Protein AF-G7TD92-F1 (afdb_monomer_lite)

Structure (mmCIF, N/CA/C/O backbone):
data_AF-G7TD92-F1
#
_entry.id   AF-G7TD92-F1
#
loop_
_atom_site.group_PDB
_atom_site.id
_atom_site.type_symbol
_atom_site.label_atom_id
_atom_site.label_alt_id
_atom_site.label_comp_id
_atom_site.label_asym_id
_atom_site.label_entity_id
_atom_site.label_seq_id
_atom_site.pdbx_PDB_ins_code
_atom_site.Cartn_x
_atom_site.Cartn_y
_atom_site.Cartn_z
_atom_site.occupancy
_atom_site.B_iso_or_equiv
_atom_site.auth_seq_id
_atom_site.auth_comp_id
_atom_site.auth_asym_id
_atom_site.auth_atom_id
_atom_site.pdbx_PDB_model_num
ATOM 1 N N . MET A 1 1 ? 16.545 -4.058 -38.108 1.00 51.38 1 MET A N 1
ATOM 2 C CA . MET A 1 1 ? 16.801 -3.645 -36.713 1.00 51.38 1 MET A CA 1
ATOM 3 C C . MET A 1 1 ? 16.259 -2.232 -36.558 1.00 51.38 1 MET A C 1
ATOM 5 O O . MET A 1 1 ? 16.796 -1.342 -37.209 1.00 51.38 1 MET A O 1
ATOM 9 N N . ASN A 1 2 ? 15.165 -2.028 -35.821 1.00 49.88 2 ASN A N 1
ATOM 10 C CA . ASN A 1 2 ? 14.630 -0.681 -35.604 1.00 49.88 2 ASN A CA 1
ATOM 11 C C . ASN A 1 2 ? 15.616 0.077 -34.709 1.00 49.88 2 ASN A C 1
ATOM 13 O O . ASN A 1 2 ? 15.869 -0.342 -33.584 1.00 49.88 2 ASN A O 1
ATOM 17 N N . ARG A 1 3 ? 16.232 1.143 -35.222 1.00 62.22 3 ARG A N 1
ATOM 18 C CA . ARG A 1 3 ? 17.125 1.986 -34.422 1.00 62.22 3 ARG A CA 1
ATOM 19 C C . ARG A 1 3 ? 16.279 3.063 -33.759 1.00 62.22 3 ARG A C 1
ATOM 21 O O . ARG A 1 3 ? 15.720 3.915 -34.436 1.00 62.22 3 ARG A O 1
ATOM 28 N N . TYR A 1 4 ? 16.170 3.005 -32.435 1.00 66.62 4 TYR A N 1
ATOM 29 C CA . TYR A 1 4 ? 15.347 3.923 -31.636 1.00 66.62 4 TYR A CA 1
ATOM 30 C C . TYR A 1 4 ? 16.023 5.267 -31.315 1.00 66.62 4 TYR A C 1
ATOM 32 O O . TYR A 1 4 ? 15.617 5.967 -30.387 1.00 66.62 4 TYR A O 1
ATOM 40 N N . TYR A 1 5 ? 17.065 5.615 -32.061 1.00 72.12 5 TYR A N 1
ATOM 41 C CA . TYR A 1 5 ? 17.819 6.853 -31.928 1.00 72.12 5 TYR A CA 1
ATOM 42 C C . TYR A 1 5 ? 18.172 7.379 -33.321 1.00 72.12 5 TYR A C 1
ATOM 44 O O . TYR A 1 5 ? 18.265 6.610 -34.281 1.00 72.12 5 TYR A O 1
ATOM 52 N N . ASP A 1 6 ? 18.342 8.694 -33.423 1.00 81.31 6 ASP A N 1
ATOM 53 C CA . ASP A 1 6 ? 18.718 9.358 -34.666 1.00 81.31 6 ASP A CA 1
ATOM 54 C C . ASP A 1 6 ? 20.196 9.092 -34.981 1.00 81.31 6 ASP A C 1
ATOM 56 O O . ASP A 1 6 ? 21.092 9.589 -34.302 1.00 81.31 6 ASP A O 1
ATOM 60 N N . VAL A 1 7 ? 20.442 8.294 -36.019 1.00 77.38 7 VAL A N 1
ATOM 61 C CA . VAL A 1 7 ? 21.790 7.946 -36.499 1.00 77.38 7 VAL A CA 1
ATOM 62 C C . VAL A 1 7 ? 22.481 9.081 -37.255 1.00 77.38 7 VAL A C 1
ATOM 64 O O . VAL A 1 7 ? 23.666 8.972 -37.557 1.00 77.38 7 VAL A O 1
ATOM 67 N N . SER A 1 8 ? 21.749 10.142 -37.602 1.00 77.00 8 SER A N 1
ATOM 68 C CA . SER A 1 8 ? 22.286 11.337 -38.259 1.00 77.00 8 SER A CA 1
ATOM 69 C C . SER A 1 8 ? 22.665 12.444 -37.270 1.00 77.00 8 SER A C 1
ATOM 71 O O . SER A 1 8 ? 23.282 13.438 -37.661 1.00 77.00 8 SER A O 1
ATOM 73 N N . ALA A 1 9 ? 22.333 12.267 -35.987 1.00 80.50 9 ALA A N 1
ATOM 74 C CA . ALA A 1 9 ? 22.672 13.211 -34.937 1.00 80.50 9 ALA A CA 1
ATOM 75 C C . ALA A 1 9 ? 24.195 13.330 -34.752 1.00 80.50 9 ALA A C 1
ATOM 77 O O . ALA A 1 9 ? 24.945 12.363 -34.880 1.00 80.50 9 ALA A O 1
ATOM 78 N N . GLN A 1 10 ? 24.663 14.538 -34.425 1.00 76.19 10 GLN A N 1
ATOM 79 C CA . GLN A 1 10 ? 26.088 14.788 -34.213 1.00 76.19 10 GLN A CA 1
ATOM 80 C C . GLN A 1 10 ? 26.610 14.095 -32.948 1.00 76.19 10 GLN A C 1
ATOM 82 O O . GLN A 1 10 ? 25.984 14.145 -31.886 1.00 76.19 10 GLN A O 1
ATOM 87 N N . ASN A 1 11 ? 27.816 13.529 -33.047 1.00 72.81 11 ASN A N 1
ATOM 88 C CA . ASN A 1 11 ? 28.514 12.937 -31.912 1.00 72.81 11 ASN A CA 1
ATOM 89 C C . ASN A 1 11 ? 28.827 13.996 -30.856 1.00 72.81 11 ASN A C 1
ATOM 91 O O . ASN A 1 11 ? 29.568 14.950 -31.100 1.00 72.81 11 ASN A O 1
ATOM 95 N N . LYS A 1 12 ? 28.292 13.793 -29.655 1.00 77.31 12 LYS A N 1
ATOM 96 C CA . LYS A 1 12 ? 28.558 14.645 -28.501 1.00 77.31 12 LYS A CA 1
ATOM 97 C C . LYS A 1 12 ? 29.637 13.997 -27.624 1.00 77.31 12 LYS A C 1
ATOM 99 O O . LYS A 1 12 ? 29.454 12.845 -27.232 1.00 77.31 12 LYS A O 1
ATOM 104 N N . PRO A 1 13 ? 30.734 14.697 -27.272 1.00 72.56 13 PRO A N 1
ATOM 105 C CA . PRO A 1 13 ? 31.709 14.165 -26.328 1.00 72.56 13 PRO A CA 1
ATOM 106 C C . PRO A 1 13 ? 31.049 13.990 -24.956 1.00 72.56 13 PRO A C 1
ATOM 108 O O . PRO A 1 13 ? 30.459 14.924 -24.408 1.00 72.56 13 PRO A O 1
ATOM 111 N N . LEU A 1 14 ? 31.125 12.775 -24.419 1.00 65.75 14 LEU A N 1
ATOM 112 C CA . LEU A 1 14 ? 30.579 12.415 -23.114 1.00 65.75 14 LEU A CA 1
ATOM 113 C C . LEU A 1 14 ? 31.728 12.232 -22.122 1.00 65.75 14 LEU A C 1
ATOM 115 O O . LEU A 1 14 ? 32.651 11.457 -22.367 1.00 65.75 14 LEU A O 1
ATOM 119 N N . ASN A 1 15 ? 31.648 12.916 -20.982 1.00 74.81 15 ASN A N 1
ATOM 120 C CA . ASN A 1 15 ? 32.551 12.679 -19.861 1.00 74.81 15 ASN A CA 1
ATOM 121 C C . ASN A 1 15 ? 32.087 11.416 -19.132 1.00 74.81 15 ASN A C 1
ATOM 123 O O . ASN A 1 15 ? 31.140 11.458 -18.350 1.00 74.81 15 ASN A O 1
ATOM 127 N N . LEU A 1 16 ? 32.726 10.288 -19.430 1.00 72.69 16 LEU A N 1
ATOM 128 C CA . LEU A 1 16 ? 32.439 9.002 -18.801 1.00 72.69 16 LEU A CA 1
ATOM 129 C C . LEU A 1 16 ? 33.580 8.617 -17.864 1.00 72.69 16 LEU A C 1
ATOM 131 O O . LEU A 1 16 ? 34.753 8.708 -18.225 1.00 72.69 16 LEU A O 1
ATOM 135 N N . THR A 1 17 ? 33.230 8.139 -16.675 1.00 79.69 17 THR A N 1
ATOM 136 C CA . THR A 1 17 ? 34.185 7.529 -15.750 1.00 79.69 17 THR A CA 1
ATOM 137 C C . THR A 1 17 ? 34.222 6.030 -16.013 1.00 79.69 17 THR A C 1
ATOM 139 O O . THR A 1 17 ? 33.220 5.338 -15.854 1.00 79.69 17 THR A O 1
ATOM 142 N N . ILE A 1 18 ? 35.377 5.522 -16.426 1.00 83.81 18 ILE A N 1
ATOM 143 C CA . ILE A 1 18 ? 35.618 4.095 -16.645 1.00 83.81 18 ILE A CA 1
ATOM 144 C C . ILE A 1 18 ? 37.002 3.737 -16.107 1.00 83.81 18 ILE A C 1
ATOM 146 O O . ILE A 1 18 ? 37.886 4.589 -16.013 1.00 83.81 18 ILE A O 1
ATOM 150 N N . ASN A 1 19 ? 37.192 2.471 -15.749 1.00 91.19 19 ASN A N 1
ATOM 151 C CA . ASN A 1 19 ? 38.493 1.952 -15.359 1.00 91.19 19 ASN A CA 1
ATOM 152 C C . ASN A 1 19 ? 39.527 2.151 -16.491 1.00 91.19 19 ASN A C 1
A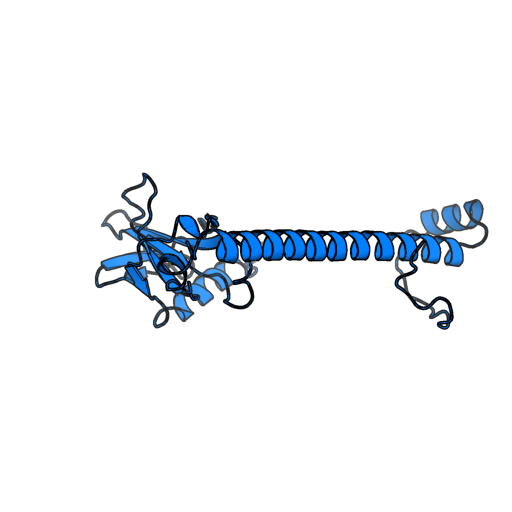TOM 154 O O . ASN A 1 19 ? 39.262 1.832 -17.653 1.00 91.19 19 ASN A O 1
ATOM 158 N N . ALA A 1 20 ? 40.699 2.690 -16.143 1.00 85.56 20 ALA A N 1
ATOM 159 C CA . ALA A 1 20 ? 41.724 3.079 -17.110 1.00 85.56 20 ALA A CA 1
ATOM 160 C C . ALA A 1 20 ? 42.347 1.883 -17.851 1.00 85.56 20 ALA A C 1
ATOM 162 O O . ALA A 1 20 ? 42.578 1.970 -19.057 1.00 85.56 20 ALA A O 1
ATOM 163 N N . ASP A 1 21 ? 42.569 0.767 -17.154 1.00 88.56 21 ASP A N 1
ATOM 164 C CA . ASP A 1 21 ? 43.101 -0.467 -17.739 1.00 88.56 21 ASP A CA 1
ATOM 165 C C . ASP A 1 21 ? 42.077 -1.103 -18.690 1.00 88.56 21 ASP A C 1
ATOM 167 O O . ASP A 1 21 ? 42.376 -1.381 -19.850 1.00 88.56 21 ASP A O 1
ATOM 171 N N . LEU A 1 22 ? 40.812 -1.180 -18.267 1.00 84.50 22 LEU A N 1
ATOM 172 C CA . LEU A 1 22 ? 39.719 -1.647 -19.120 1.00 84.50 22 LEU A CA 1
ATOM 173 C C . LEU A 1 22 ? 39.566 -0.788 -20.385 1.00 84.50 22 LEU A C 1
ATOM 175 O O . LEU A 1 22 ? 39.353 -1.321 -21.472 1.00 84.50 22 LEU A O 1
ATOM 179 N N . ALA A 1 23 ? 39.699 0.537 -20.277 1.00 82.06 23 ALA A N 1
ATOM 180 C CA . ALA A 1 23 ? 39.652 1.429 -21.434 1.00 82.06 23 ALA A CA 1
ATOM 181 C C . ALA A 1 23 ? 40.846 1.225 -22.383 1.00 82.06 23 ALA A C 1
ATOM 183 O O . ALA A 1 23 ? 40.678 1.317 -23.602 1.00 82.06 23 ALA A O 1
ATOM 184 N N . ALA A 1 24 ? 42.039 0.947 -21.849 1.00 83.06 24 ALA A N 1
ATOM 185 C CA . ALA A 1 24 ? 43.221 0.632 -22.647 1.00 83.06 24 ALA A CA 1
ATOM 186 C C . ALA A 1 24 ? 43.048 -0.701 -23.393 1.00 83.06 24 ALA A C 1
ATOM 188 O O . ALA A 1 24 ? 43.202 -0.735 -24.614 1.00 83.06 24 ALA A O 1
ATOM 189 N N . GLN A 1 25 ? 42.627 -1.760 -22.697 1.00 84.56 25 GLN A N 1
ATOM 190 C CA . GLN A 1 25 ? 42.358 -3.074 -23.291 1.00 84.56 25 GLN A CA 1
ATOM 191 C C . GLN A 1 25 ? 41.213 -3.028 -24.313 1.00 84.56 25 GLN A C 1
ATOM 193 O O . GLN A 1 25 ? 41.294 -3.613 -25.390 1.00 84.56 25 GLN A O 1
ATOM 198 N N . ALA A 1 26 ? 40.142 -2.285 -24.034 1.00 81.62 26 ALA A N 1
ATOM 199 C CA . ALA A 1 26 ? 39.036 -2.156 -24.975 1.00 81.62 26 ALA A CA 1
ATOM 200 C C . ALA A 1 26 ? 39.462 -1.414 -26.254 1.00 81.62 26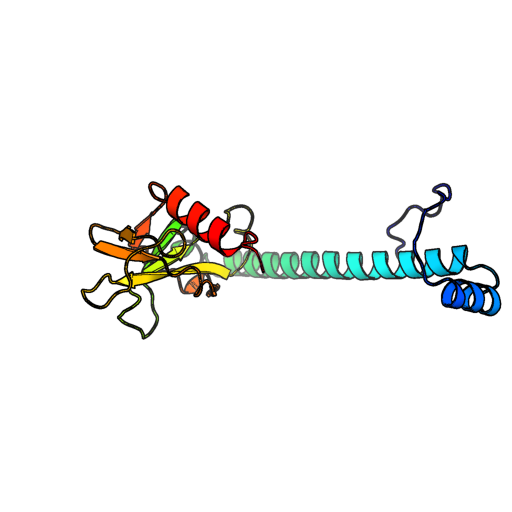 ALA A C 1
ATOM 202 O O . ALA A 1 26 ? 39.033 -1.785 -27.348 1.00 81.62 26 ALA A O 1
ATOM 203 N N . ARG A 1 27 ? 40.338 -0.402 -26.157 1.00 81.69 27 ARG A N 1
ATOM 204 C CA . ARG A 1 27 ? 40.892 0.291 -27.335 1.00 81.69 27 ARG A CA 1
ATOM 205 C C . ARG A 1 27 ? 41.751 -0.631 -28.192 1.00 81.69 27 ARG A C 1
ATOM 207 O O . ARG A 1 27 ? 41.587 -0.611 -29.410 1.00 81.69 27 ARG A O 1
ATOM 214 N N . THR A 1 28 ? 42.620 -1.440 -27.585 1.00 86.94 28 THR A N 1
ATOM 215 C CA . THR A 1 28 ? 43.484 -2.369 -28.334 1.00 86.94 28 THR A CA 1
ATOM 216 C C . THR A 1 28 ? 42.677 -3.461 -29.031 1.00 86.94 28 THR A C 1
ATOM 218 O O . THR A 1 28 ? 42.977 -3.798 -30.171 1.00 86.94 28 THR A O 1
ATOM 221 N N . LEU A 1 29 ? 41.618 -3.963 -28.389 1.00 82.75 29 LEU A N 1
ATOM 222 C CA . LEU A 1 29 ? 40.758 -5.009 -28.949 1.00 82.75 29 LEU A CA 1
ATOM 223 C C . LEU A 1 29 ? 39.803 -4.511 -30.041 1.00 82.75 29 LEU A C 1
ATOM 225 O O . LEU A 1 29 ? 39.445 -5.277 -30.931 1.00 82.75 29 LEU A O 1
ATOM 229 N N . THR A 1 30 ? 39.342 -3.261 -29.965 1.00 81.38 30 THR A N 1
ATOM 230 C CA . THR A 1 30 ? 38.267 -2.765 -30.848 1.00 81.38 30 THR A CA 1
ATOM 231 C C . THR A 1 30 ? 38.743 -1.827 -31.950 1.00 81.38 30 THR A C 1
ATOM 233 O O . THR A 1 30 ? 38.004 -1.617 -32.910 1.00 81.38 30 THR A O 1
ATOM 236 N N . GLY A 1 31 ? 39.924 -1.213 -31.819 1.00 76.50 31 GLY A N 1
ATOM 237 C CA . GLY A 1 31 ? 40.441 -0.186 -32.733 1.00 76.50 31 GLY A CA 1
ATOM 238 C C . GLY A 1 31 ? 39.691 1.155 -32.665 1.00 76.50 31 GLY A C 1
ATOM 239 O O . GLY A 1 31 ? 40.307 2.213 -32.762 1.00 76.50 31 GLY A O 1
ATOM 240 N N . ASN A 1 32 ? 38.375 1.133 -32.432 1.00 81.50 32 ASN A N 1
ATOM 241 C CA . ASN A 1 32 ? 37.527 2.303 -32.230 1.00 81.50 32 ASN A CA 1
ATOM 242 C C . ASN A 1 32 ? 36.547 2.075 -31.068 1.00 81.50 32 ASN A C 1
ATOM 244 O O . ASN A 1 32 ? 35.437 1.561 -31.232 1.00 81.50 32 ASN A O 1
ATOM 248 N N . LEU A 1 33 ? 36.964 2.517 -29.881 1.00 80.56 33 LEU A N 1
ATOM 249 C CA . LEU A 1 33 ? 36.180 2.380 -28.656 1.00 80.56 33 LEU A CA 1
ATOM 250 C C . LEU A 1 33 ? 34.854 3.153 -28.724 1.00 80.56 33 LEU A C 1
ATOM 252 O O . LEU A 1 33 ? 33.844 2.664 -28.228 1.00 80.56 33 LEU A O 1
ATOM 256 N N . SER A 1 34 ? 34.836 4.327 -29.364 1.00 81.00 34 SER A N 1
ATOM 257 C CA . SER A 1 34 ? 33.622 5.145 -29.486 1.00 81.00 34 SER A CA 1
ATOM 258 C C . SER A 1 34 ? 32.539 4.415 -30.275 1.00 81.00 34 SER A C 1
ATOM 260 O O . SER A 1 34 ? 31.407 4.321 -29.813 1.00 81.00 34 SER A O 1
ATOM 262 N N . ALA A 1 35 ? 32.903 3.825 -31.417 1.00 79.75 35 ALA A N 1
ATOM 263 C CA . ALA A 1 35 ? 31.977 3.047 -32.236 1.00 79.75 35 ALA A CA 1
ATOM 264 C C . ALA A 1 35 ? 31.457 1.800 -31.498 1.00 79.75 35 ALA A C 1
ATOM 266 O O . ALA A 1 35 ? 30.288 1.435 -31.629 1.00 79.75 35 ALA A O 1
ATOM 267 N N . LYS A 1 36 ? 32.300 1.149 -30.680 1.00 82.94 36 LYS A N 1
ATOM 268 C CA . LYS A 1 36 ? 31.866 -0.006 -29.882 1.00 82.94 36 LYS A CA 1
ATOM 269 C C . LYS A 1 36 ? 30.904 0.394 -28.761 1.00 82.94 36 LYS A C 1
ATOM 271 O O . LYS A 1 36 ? 29.916 -0.303 -28.547 1.00 82.94 36 LYS A O 1
ATOM 276 N N . VAL A 1 37 ? 31.176 1.498 -28.066 1.00 83.00 37 VAL A N 1
ATOM 277 C CA . VAL A 1 37 ? 30.289 2.038 -27.024 1.00 83.00 37 VAL A CA 1
ATOM 278 C C . VAL A 1 37 ? 28.953 2.463 -27.628 1.00 83.00 37 VAL A C 1
ATOM 280 O O . VAL A 1 37 ? 27.909 2.130 -27.076 1.00 83.00 37 VAL A O 1
ATOM 283 N N . GLU A 1 38 ? 28.967 3.118 -28.787 1.00 81.56 38 GLU A N 1
ATOM 284 C CA . GLU A 1 38 ? 27.751 3.492 -29.510 1.00 81.56 38 GLU A CA 1
ATOM 285 C C . GLU A 1 38 ? 26.908 2.263 -29.874 1.00 81.56 38 GLU A C 1
ATOM 287 O O . GLU A 1 38 ? 25.708 2.246 -29.613 1.00 81.56 38 GLU A O 1
ATOM 292 N N . ALA A 1 39 ? 27.530 1.195 -30.386 1.00 81.75 39 ALA A N 1
ATOM 293 C CA . ALA A 1 39 ? 26.834 -0.053 -30.692 1.00 81.75 39 ALA A CA 1
ATOM 294 C C . ALA A 1 39 ? 26.208 -0.711 -29.445 1.00 81.75 39 ALA A C 1
ATOM 296 O O . ALA A 1 39 ? 25.074 -1.183 -29.511 1.00 81.75 39 ALA A O 1
ATOM 297 N N . LEU A 1 40 ? 26.912 -0.711 -28.306 1.00 84.56 40 LEU A N 1
ATOM 298 C CA . LEU A 1 40 ? 26.399 -1.254 -27.040 1.00 84.56 40 LEU A CA 1
ATOM 299 C C . LEU A 1 40 ? 25.236 -0.423 -26.482 1.00 84.56 40 LEU A C 1
ATOM 301 O O . LEU A 1 40 ? 24.255 -0.982 -25.997 1.00 84.56 40 LEU A O 1
ATOM 305 N N . LEU A 1 41 ? 25.318 0.906 -26.571 1.00 81.56 41 LEU A N 1
ATOM 306 C CA . LEU A 1 41 ? 24.236 1.802 -26.158 1.00 81.56 41 LEU A CA 1
ATOM 307 C C . LEU A 1 41 ? 23.024 1.676 -27.084 1.00 81.56 41 LEU A C 1
ATOM 309 O O . LEU A 1 41 ? 21.894 1.636 -26.606 1.00 81.56 41 LEU A O 1
ATOM 313 N N . ALA A 1 42 ? 23.245 1.554 -28.392 1.00 81.75 42 ALA A N 1
ATOM 314 C CA . ALA A 1 42 ? 22.197 1.297 -29.372 1.00 81.75 42 ALA A CA 1
ATOM 315 C C . ALA A 1 42 ? 21.461 -0.018 -29.082 1.00 81.75 42 ALA A C 1
ATOM 317 O O . ALA A 1 42 ? 20.229 -0.053 -29.098 1.00 81.75 42 ALA A O 1
ATOM 318 N N . GLU A 1 43 ? 22.201 -1.088 -28.785 1.00 81.50 43 GLU A N 1
ATOM 319 C CA . GLU A 1 43 ? 21.637 -2.383 -28.404 1.00 81.50 43 GLU A CA 1
ATOM 320 C C . GLU A 1 43 ? 20.866 -2.293 -27.082 1.00 81.50 43 GLU A C 1
ATOM 322 O O . GLU A 1 43 ? 19.728 -2.755 -27.009 1.00 81.50 43 GLU A O 1
ATOM 327 N N . TYR A 1 44 ? 21.429 -1.632 -26.066 1.00 76.94 44 TYR A N 1
ATOM 328 C CA . TYR A 1 44 ? 20.768 -1.415 -24.779 1.00 76.94 44 TYR A CA 1
ATOM 329 C C . TYR A 1 44 ? 19.458 -0.635 -24.927 1.00 76.94 44 TYR A C 1
ATOM 331 O O . TYR A 1 44 ? 18.419 -1.080 -24.448 1.00 76.94 44 TYR A O 1
ATOM 339 N N . VAL A 1 45 ? 19.471 0.490 -25.648 1.00 78.31 45 VAL A N 1
ATOM 340 C CA . VAL A 1 45 ? 18.273 1.309 -25.889 1.00 78.31 45 VAL A CA 1
ATOM 341 C C . VAL A 1 45 ? 17.227 0.525 -26.677 1.00 78.31 45 VAL A C 1
ATOM 343 O O . VAL A 1 45 ? 16.044 0.616 -26.365 1.00 78.31 45 VAL A O 1
ATOM 346 N N . THR A 1 46 ? 17.644 -0.269 -27.664 1.00 78.44 46 THR A N 1
ATOM 347 C CA . THR A 1 46 ? 16.734 -1.122 -28.443 1.00 78.44 46 THR A CA 1
ATOM 348 C C . THR A 1 46 ? 16.098 -2.186 -27.561 1.00 78.44 46 THR A C 1
ATOM 350 O O . THR A 1 46 ? 14.877 -2.296 -27.527 1.00 78.44 46 THR A O 1
ATOM 353 N N . LYS A 1 47 ? 16.898 -2.888 -26.758 1.00 71.94 47 LYS A N 1
ATOM 354 C CA . LYS A 1 47 ? 16.429 -3.908 -25.817 1.00 71.94 47 LYS A CA 1
ATOM 355 C C . LYS A 1 47 ? 15.479 -3.341 -24.761 1.00 71.94 47 LYS A C 1
ATOM 357 O O . LYS A 1 47 ? 14.435 -3.935 -24.502 1.00 71.94 47 LYS A O 1
ATOM 362 N N . GLU A 1 48 ? 15.811 -2.197 -24.168 1.00 70.19 48 GLU A N 1
ATOM 363 C CA . GLU A 1 48 ? 14.951 -1.538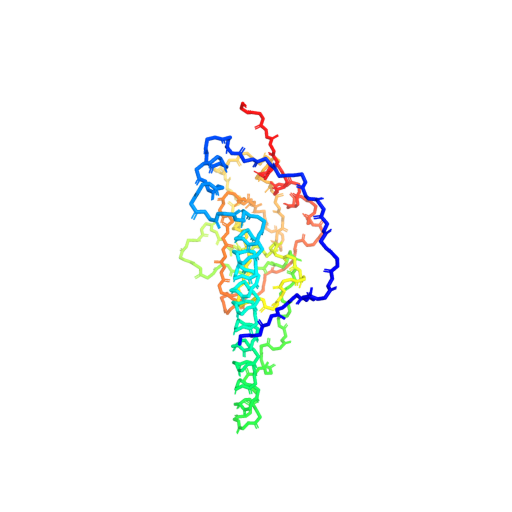 -23.182 1.00 70.19 48 GLU A CA 1
ATOM 364 C C . GLU A 1 48 ? 13.641 -1.072 -23.819 1.00 70.19 48 GLU A C 1
ATOM 366 O O . GLU A 1 48 ? 12.561 -1.307 -23.280 1.00 70.19 48 GLU A O 1
ATOM 371 N N . ARG A 1 49 ? 13.693 -0.471 -25.009 1.00 67.06 49 ARG A N 1
ATOM 372 C CA . ARG A 1 49 ? 12.502 0.065 -25.677 1.00 67.06 49 ARG A CA 1
ATOM 373 C C . ARG A 1 49 ? 11.609 -1.026 -26.257 1.00 67.06 49 ARG A C 1
ATOM 375 O O . ARG A 1 49 ? 10.388 -0.893 -26.187 1.00 67.06 49 ARG A O 1
ATOM 382 N N . ASP A 1 50 ? 12.183 -2.123 -26.734 1.00 67.75 50 ASP A N 1
ATOM 383 C CA . ASP A 1 50 ? 11.455 -3.338 -27.109 1.00 67.75 50 ASP A CA 1
ATOM 384 C C . ASP A 1 50 ? 10.823 -4.004 -25.879 1.00 67.75 50 ASP A C 1
ATOM 386 O O . ASP A 1 50 ? 9.669 -4.406 -25.935 1.00 67.75 50 ASP A O 1
ATOM 390 N N . SER A 1 51 ? 11.504 -4.045 -24.730 1.00 57.53 51 SER A N 1
ATOM 391 C CA . SER A 1 51 ? 10.941 -4.550 -23.464 1.00 57.53 51 SER A CA 1
ATOM 392 C C . SER A 1 51 ? 9.787 -3.675 -22.951 1.00 57.53 51 SER A C 1
ATOM 394 O O . SER A 1 51 ? 8.731 -4.179 -22.558 1.00 57.53 51 SER A O 1
ATOM 396 N N . HIS A 1 52 ? 9.943 -2.350 -23.010 1.00 44.59 52 HIS A N 1
ATOM 397 C CA . HIS A 1 52 ? 8.907 -1.392 -22.626 1.00 44.59 52 HIS A CA 1
ATOM 398 C C . HIS A 1 52 ? 7.710 -1.402 -23.592 1.00 44.59 52 HIS A C 1
ATOM 400 O O . HIS A 1 52 ? 6.564 -1.361 -23.140 1.00 44.59 52 HIS A O 1
ATOM 406 N N . SER A 1 53 ? 7.942 -1.511 -24.903 1.00 51.00 53 SER A N 1
ATOM 407 C CA . SER A 1 53 ? 6.878 -1.563 -25.917 1.00 51.00 53 SER A CA 1
ATOM 408 C C . SER A 1 53 ? 6.201 -2.930 -26.002 1.00 51.00 53 SER A C 1
ATOM 410 O O . SER A 1 53 ? 4.984 -2.979 -26.143 1.00 51.00 53 SER A O 1
ATOM 412 N N . ALA A 1 54 ? 6.923 -4.040 -25.822 1.00 49.06 54 ALA A N 1
ATOM 413 C CA . ALA A 1 54 ? 6.336 -5.378 -25.750 1.00 49.06 54 ALA A CA 1
ATOM 414 C C . ALA A 1 54 ? 5.425 -5.523 -24.526 1.00 49.06 54 ALA A C 1
ATOM 416 O O . ALA A 1 54 ? 4.353 -6.114 -24.634 1.00 49.06 54 ALA A O 1
ATOM 417 N N . ARG A 1 55 ? 5.792 -4.921 -23.385 1.00 48.19 55 ARG A N 1
ATOM 418 C CA . ARG A 1 55 ? 4.914 -4.838 -22.206 1.00 48.19 55 ARG A CA 1
ATOM 419 C C . ARG A 1 55 ? 3.691 -3.961 -22.468 1.00 48.19 55 ARG A C 1
ATOM 421 O O . ARG A 1 55 ? 2.586 -4.379 -22.140 1.00 48.19 55 ARG A O 1
ATOM 428 N N . ALA A 1 56 ? 3.859 -2.798 -23.098 1.00 40.44 56 ALA A N 1
ATOM 429 C CA . ALA A 1 56 ? 2.739 -1.922 -23.450 1.00 40.44 56 ALA A CA 1
ATOM 430 C C . ALA A 1 56 ? 1.765 -2.586 -24.441 1.00 40.44 56 ALA A C 1
ATOM 432 O O . ALA A 1 56 ? 0.556 -2.552 -24.233 1.00 40.44 56 ALA A O 1
ATOM 433 N N . LEU A 1 57 ? 2.281 -3.263 -25.471 1.00 49.12 57 LEU A N 1
ATOM 434 C CA . LEU A 1 57 ? 1.485 -3.989 -26.462 1.00 49.12 57 LEU A CA 1
ATOM 435 C C . LEU A 1 57 ? 0.819 -5.237 -25.869 1.00 49.12 57 LEU A C 1
ATOM 437 O O . LEU A 1 57 ? -0.317 -5.533 -26.228 1.00 49.12 57 LEU A O 1
ATOM 441 N N . ALA A 1 58 ? 1.480 -5.955 -24.955 1.00 47.47 58 ALA A N 1
ATOM 442 C CA . ALA A 1 58 ? 0.883 -7.095 -24.256 1.00 47.47 58 ALA A CA 1
ATOM 443 C C . ALA A 1 58 ? -0.262 -6.656 -23.330 1.00 47.47 58 ALA A C 1
ATOM 445 O O . ALA A 1 58 ? -1.315 -7.289 -23.317 1.00 47.47 58 ALA A O 1
ATOM 446 N N . LEU A 1 59 ? -0.090 -5.539 -22.616 1.00 44.41 59 LEU A N 1
ATOM 447 C CA . LEU A 1 59 ? -1.140 -4.943 -21.787 1.00 44.41 59 LEU A CA 1
ATOM 448 C C . LEU A 1 59 ? -2.299 -4.413 -22.635 1.00 44.41 59 LEU A C 1
ATOM 450 O O . LEU A 1 59 ? -3.453 -4.616 -22.275 1.00 44.41 59 LEU A O 1
ATOM 454 N N . GLN A 1 60 ? -2.013 -3.788 -23.780 1.00 42.03 60 GLN A N 1
ATOM 455 C CA . GLN A 1 60 ? -3.044 -3.297 -24.692 1.00 42.03 60 GLN A CA 1
ATOM 456 C C . GLN A 1 60 ? -3.821 -4.441 -25.355 1.00 42.03 60 GLN A C 1
ATOM 458 O O . GLN A 1 60 ? -5.041 -4.344 -25.463 1.00 42.03 60 GLN A O 1
ATOM 463 N N . ARG A 1 61 ? -3.152 -5.536 -25.748 1.00 42.34 61 ARG A N 1
ATOM 464 C CA . ARG A 1 61 ? -3.829 -6.736 -26.268 1.00 42.34 61 ARG A CA 1
ATOM 465 C C . ARG A 1 61 ? -4.719 -7.372 -25.217 1.00 42.34 61 ARG A C 1
ATOM 467 O O . ARG A 1 61 ? -5.899 -7.564 -25.490 1.00 42.34 61 ARG A O 1
ATOM 474 N N . ALA A 1 62 ? -4.195 -7.587 -24.011 1.00 39.19 62 ALA A N 1
ATOM 475 C CA . ALA A 1 62 ? -4.987 -8.098 -22.900 1.00 39.19 62 ALA A CA 1
ATOM 476 C C . ALA A 1 62 ? -6.192 -7.183 -22.622 1.00 39.19 62 ALA A C 1
ATOM 478 O O . ALA A 1 62 ? -7.317 -7.661 -22.548 1.00 39.19 62 ALA A O 1
ATOM 479 N N . ALA A 1 63 ? -6.002 -5.861 -22.574 1.00 37.19 63 ALA A N 1
ATOM 480 C CA . ALA A 1 63 ? -7.098 -4.909 -22.389 1.00 37.19 63 ALA A CA 1
ATOM 481 C C . ALA A 1 63 ? -8.141 -4.966 -23.523 1.00 37.19 63 ALA A C 1
ATOM 483 O O . ALA A 1 63 ? -9.337 -4.871 -23.256 1.00 37.19 63 ALA A O 1
ATOM 484 N N . SER A 1 64 ? -7.722 -5.152 -24.779 1.00 38.69 64 SER A N 1
ATOM 485 C CA . SER A 1 64 ? -8.643 -5.280 -25.917 1.00 38.69 64 SER A CA 1
ATOM 486 C C . SER A 1 64 ? -9.380 -6.620 -25.966 1.00 38.69 64 SER A C 1
ATOM 488 O O . SER A 1 64 ? -10.556 -6.645 -26.317 1.00 38.69 64 SER A O 1
ATOM 490 N N . GLU A 1 65 ? -8.733 -7.717 -25.569 1.00 40.00 65 GLU A N 1
ATOM 491 C CA . GLU A 1 65 ? -9.348 -9.046 -25.464 1.00 40.00 65 GLU A CA 1
ATOM 492 C C . GLU A 1 65 ? -10.391 -9.066 -24.344 1.00 40.00 65 GLU A C 1
ATOM 494 O O . GLU A 1 65 ? -11.499 -9.563 -24.534 1.00 40.00 65 GLU A O 1
ATOM 499 N N . TRP A 1 66 ? -10.079 -8.421 -23.218 1.00 36.06 66 TRP A N 1
ATOM 500 C CA . TRP A 1 66 ? -11.027 -8.202 -22.129 1.00 36.06 66 TRP A CA 1
ATOM 501 C C . TRP A 1 66 ? -12.203 -7.316 -22.552 1.00 36.06 66 TRP A C 1
ATOM 503 O O . TRP A 1 66 ? -13.342 -7.638 -22.225 1.00 36.06 66 TRP A O 1
ATOM 513 N N . LYS A 1 67 ? -11.963 -6.258 -23.337 1.00 37.50 67 LYS A N 1
ATOM 514 C CA . LYS A 1 67 ? -13.027 -5.389 -23.864 1.00 37.50 67 LYS A CA 1
ATOM 515 C C . LYS A 1 67 ? -13.966 -6.125 -24.833 1.00 37.50 67 LYS A C 1
ATOM 517 O O . LYS A 1 67 ? -15.185 -6.022 -24.706 1.00 37.50 67 LYS A O 1
ATOM 522 N N . ALA A 1 68 ? -13.417 -6.912 -25.758 1.00 49.28 68 ALA A N 1
ATOM 523 C CA . ALA A 1 68 ? -14.205 -7.715 -26.695 1.00 49.28 68 ALA A CA 1
ATOM 524 C C . ALA A 1 68 ? -15.009 -8.817 -25.979 1.00 49.28 68 ALA A C 1
ATOM 526 O O . ALA A 1 68 ? -16.149 -9.102 -26.343 1.00 49.28 68 ALA A O 1
ATOM 527 N N . PHE A 1 69 ? -14.445 -9.396 -24.915 1.00 38.41 69 PHE A N 1
ATOM 528 C CA . PHE A 1 69 ? -15.133 -10.359 -24.057 1.00 38.41 69 PHE A CA 1
ATOM 529 C C . PHE A 1 69 ? -16.308 -9.719 -23.296 1.00 38.41 69 PHE A C 1
ATOM 531 O O . PHE A 1 69 ? -17.399 -10.289 -23.268 1.00 38.41 69 PHE A O 1
ATOM 538 N N . THR A 1 70 ? -16.137 -8.502 -22.761 1.00 39.28 70 THR A N 1
ATOM 539 C CA . THR A 1 70 ? -17.219 -7.756 -22.088 1.00 39.28 70 THR A CA 1
ATOM 540 C C . THR A 1 70 ? -18.343 -7.314 -23.030 1.00 39.28 70 THR A C 1
ATOM 542 O O . THR A 1 70 ? -19.501 -7.306 -22.621 1.00 39.28 70 THR A O 1
ATOM 545 N N . GLU A 1 71 ? -18.038 -6.994 -24.294 1.00 48.00 71 GLU A N 1
ATOM 546 C CA . GLU A 1 71 ? -19.050 -6.640 -25.306 1.00 48.00 71 GLU A CA 1
ATOM 547 C C . GLU A 1 71 ? -19.865 -7.862 -25.767 1.00 48.00 71 GLU A C 1
ATOM 549 O O . GLU A 1 71 ? -21.054 -7.739 -26.049 1.00 48.00 71 GLU A O 1
ATOM 554 N N . ALA A 1 72 ? -19.255 -9.053 -25.803 1.00 44.75 72 ALA A N 1
ATOM 555 C CA . ALA A 1 72 ? -19.909 -10.275 -26.269 1.00 44.75 72 ALA A CA 1
ATOM 556 C C . ALA A 1 72 ? -20.716 -11.015 -25.186 1.00 44.75 72 ALA A C 1
ATOM 558 O O . ALA A 1 72 ? -21.654 -11.733 -25.523 1.00 44.75 72 ALA A O 1
ATOM 559 N N . HIS A 1 73 ? -20.324 -10.917 -23.910 1.00 42.44 73 HIS A N 1
ATOM 560 C CA . HIS A 1 73 ? -20.893 -11.731 -22.819 1.00 42.44 73 HIS A CA 1
ATOM 561 C C . HIS A 1 73 ? -21.708 -10.913 -21.802 1.00 42.44 73 HIS A C 1
ATOM 563 O O . HIS A 1 73 ? -22.253 -11.481 -20.856 1.00 42.44 73 HIS A O 1
ATOM 569 N N . GLY A 1 74 ? -21.830 -9.598 -22.012 1.00 44.28 74 GLY A N 1
ATOM 570 C CA . GLY A 1 74 ? -22.397 -8.678 -21.031 1.00 44.28 74 GLY A CA 1
ATOM 571 C C . GLY A 1 74 ? -21.373 -8.299 -19.959 1.00 44.28 74 GLY A C 1
ATOM 572 O O . GLY A 1 74 ? -20.481 -9.072 -19.601 1.00 44.28 74 GLY A O 1
ATOM 573 N N . SER A 1 75 ? -21.476 -7.063 -19.471 1.00 40.06 75 SER A N 1
ATOM 574 C CA . SER A 1 75 ? -20.536 -6.477 -18.517 1.00 40.06 75 SER A CA 1
ATOM 575 C C . SER A 1 75 ? -20.602 -7.198 -17.166 1.00 40.06 75 SER A C 1
ATOM 577 O O . SER A 1 75 ? -21.441 -6.900 -16.324 1.00 40.06 75 SER A O 1
ATOM 579 N N . PHE A 1 76 ? -19.648 -8.094 -16.906 1.00 40.59 76 PHE A N 1
ATOM 580 C CA . PHE A 1 76 ? -19.304 -8.513 -15.538 1.00 40.59 76 PHE A CA 1
ATOM 581 C C . PHE A 1 76 ? -18.731 -7.350 -14.702 1.00 40.59 76 PHE A C 1
ATOM 583 O O . PHE A 1 76 ? -18.485 -7.508 -13.509 1.00 40.59 76 PHE A O 1
ATOM 590 N N . ALA A 1 77 ? -18.474 -6.194 -15.324 1.00 40.75 77 ALA A N 1
ATOM 591 C CA . ALA A 1 77 ? -17.853 -5.033 -14.709 1.00 40.75 77 ALA A CA 1
ATOM 592 C C . ALA A 1 77 ? -18.861 -4.056 -14.088 1.00 40.75 77 ALA A C 1
ATOM 594 O O . ALA A 1 77 ? -18.434 -3.217 -13.302 1.00 40.75 77 ALA A O 1
ATOM 595 N N . ASP A 1 78 ? -20.168 -4.165 -14.344 1.00 39.00 78 ASP A N 1
ATOM 596 C CA . ASP A 1 78 ? -21.139 -3.199 -13.799 1.00 39.00 78 ASP A CA 1
ATOM 597 C C . ASP A 1 78 ? -21.268 -3.297 -12.264 1.00 39.00 78 ASP A C 1
ATOM 599 O O . ASP A 1 78 ? -21.545 -2.299 -11.602 1.00 39.00 78 ASP A O 1
ATOM 603 N N . GLU A 1 79 ? -20.940 -4.449 -11.665 1.00 44.75 79 GLU A N 1
ATOM 604 C CA . GLU A 1 79 ? -20.828 -4.599 -10.202 1.00 44.75 79 GLU A CA 1
ATOM 605 C C . GLU A 1 79 ? -19.459 -4.160 -9.641 1.00 44.75 79 GLU A C 1
ATOM 607 O O . GLU A 1 79 ? -19.356 -3.805 -8.466 1.00 44.75 79 GLU A O 1
ATOM 612 N N . PHE A 1 80 ? -18.406 -4.121 -10.468 1.00 42.81 80 PHE A N 1
ATOM 613 C CA . PHE A 1 80 ? -17.035 -3.770 -10.055 1.00 42.81 80 PHE A CA 1
ATOM 614 C C . PHE A 1 80 ? -16.598 -2.355 -10.466 1.00 42.81 80 PHE A C 1
ATOM 616 O O . PHE A 1 80 ? -15.570 -1.870 -9.992 1.00 42.81 80 PHE A O 1
ATOM 623 N N . SER A 1 81 ? -17.391 -1.652 -11.279 1.00 41.62 81 SER A N 1
ATOM 624 C CA . SER A 1 81 ? -17.140 -0.270 -11.708 1.00 41.62 81 SER A CA 1
ATOM 625 C C . SER A 1 81 ? -17.332 0.767 -10.585 1.00 41.62 81 SER A C 1
ATOM 627 O O . SER A 1 81 ? -17.110 1.956 -10.812 1.00 41.62 81 SER A O 1
ATOM 629 N N . THR A 1 82 ? -17.702 0.337 -9.372 1.00 45.09 82 THR A N 1
ATOM 630 C CA . THR A 1 82 ? -18.079 1.222 -8.251 1.00 45.09 82 THR A CA 1
ATOM 631 C C . THR A 1 82 ? -17.070 1.242 -7.092 1.00 45.09 82 THR A C 1
ATOM 633 O O . THR A 1 82 ? -17.278 1.954 -6.116 1.00 45.09 82 THR A O 1
ATOM 636 N N . LEU A 1 83 ? -15.931 0.546 -7.178 1.00 50.94 83 LEU A N 1
ATOM 637 C CA . LEU A 1 83 ? -14.837 0.724 -6.210 1.00 50.94 83 LEU A CA 1
ATOM 638 C C . LEU A 1 83 ? -13.598 1.283 -6.912 1.00 50.94 83 LEU A C 1
ATOM 640 O O . LEU A 1 83 ? -12.603 0.592 -7.121 1.00 50.94 83 LEU A O 1
ATOM 644 N N . MET A 1 84 ? -13.651 2.574 -7.258 1.00 61.03 84 MET A N 1
ATOM 645 C CA . MET A 1 84 ? -12.425 3.367 -7.365 1.00 61.03 84 MET A CA 1
ATOM 646 C C . MET A 1 84 ? -11.759 3.347 -5.990 1.00 61.03 84 MET A C 1
ATOM 648 O O . MET A 1 84 ? -12.165 4.074 -5.091 1.00 61.03 84 MET A O 1
ATOM 652 N N . THR A 1 85 ? -10.781 2.468 -5.808 1.00 74.50 85 THR A N 1
ATOM 653 C CA . THR A 1 85 ? -9.958 2.452 -4.604 1.00 74.50 85 THR A CA 1
ATOM 654 C C . THR A 1 85 ? -9.040 3.670 -4.623 1.00 74.50 85 THR A C 1
ATOM 656 O O . THR A 1 85 ? -8.048 3.671 -5.351 1.00 74.50 85 THR A O 1
ATOM 659 N N . ASP A 1 86 ? -9.365 4.695 -3.843 1.00 90.94 86 ASP A N 1
ATOM 660 C CA . ASP A 1 86 ? -8.528 5.880 -3.692 1.00 90.94 86 ASP A CA 1
ATOM 661 C C . ASP A 1 86 ? -7.412 5.647 -2.663 1.00 90.94 86 ASP A C 1
ATOM 663 O O . ASP A 1 86 ? -7.469 4.767 -1.797 1.00 90.94 86 ASP A O 1
ATOM 667 N N . GLN A 1 87 ? -6.385 6.497 -2.724 1.00 94.56 87 GLN A N 1
ATOM 668 C CA . GLN A 1 87 ? -5.401 6.587 -1.653 1.00 94.56 87 GLN A CA 1
ATOM 669 C C . GLN A 1 87 ? -6.103 6.934 -0.326 1.00 94.56 87 GLN A C 1
ATOM 671 O O . GLN A 1 87 ? -6.934 7.842 -0.261 1.00 94.56 87 GLN A O 1
ATOM 676 N N . PHE A 1 88 ? -5.729 6.206 0.723 1.00 96.44 88 PHE A N 1
ATOM 677 C CA . PHE A 1 88 ? -6.269 6.217 2.085 1.00 96.44 88 PHE A CA 1
ATOM 678 C C . PHE A 1 88 ? -7.649 5.589 2.279 1.00 96.44 88 PHE A C 1
ATOM 680 O O . PHE A 1 88 ? -8.201 5.670 3.379 1.00 96.44 88 PHE A O 1
ATOM 687 N N . ASP A 1 89 ? -8.193 4.901 1.279 1.00 95.69 89 ASP A N 1
ATOM 688 C CA . ASP A 1 89 ? -9.364 4.059 1.508 1.00 95.69 89 ASP A CA 1
ATOM 689 C C . ASP A 1 89 ? -9.012 2.844 2.371 1.00 95.69 89 ASP A C 1
ATOM 691 O O . ASP A 1 89 ? -7.930 2.254 2.262 1.00 95.69 89 ASP A O 1
ATOM 695 N N . VAL A 1 90 ? -9.946 2.469 3.243 1.00 94.25 90 VAL A N 1
ATOM 696 C CA . VAL A 1 90 ? -9.792 1.374 4.199 1.00 94.25 90 VAL A CA 1
ATOM 697 C C . VAL A 1 90 ? -10.730 0.239 3.836 1.00 94.25 90 VAL A C 1
ATOM 699 O O . VAL A 1 90 ? -11.921 0.445 3.599 1.00 94.25 90 VAL A O 1
ATOM 702 N N . TYR A 1 91 ? -10.201 -0.978 3.862 1.00 90.62 91 TYR A N 1
ATOM 703 C CA . TYR A 1 91 ? -10.940 -2.200 3.575 1.00 90.62 91 TYR A CA 1
ATOM 704 C C . TYR A 1 91 ? -10.812 -3.180 4.736 1.00 90.62 91 TYR A C 1
ATOM 706 O O . TYR A 1 91 ? -9.777 -3.241 5.404 1.00 90.62 91 TYR A O 1
ATOM 714 N N . ALA A 1 92 ? -11.857 -3.970 4.972 1.00 87.56 92 ALA A N 1
ATOM 715 C CA . ALA A 1 92 ? -11.784 -5.087 5.902 1.00 87.56 92 ALA A CA 1
ATOM 716 C C . ALA A 1 92 ? -10.760 -6.111 5.404 1.00 87.56 92 ALA A C 1
ATOM 718 O O . ALA A 1 92 ? -10.774 -6.516 4.240 1.00 87.56 92 ALA A O 1
ATOM 719 N N . ASN A 1 93 ? -9.876 -6.545 6.296 1.00 80.38 93 ASN A N 1
ATOM 720 C CA . ASN A 1 93 ? -8.910 -7.579 5.975 1.00 80.38 93 ASN A CA 1
ATOM 721 C C . ASN A 1 93 ? -9.622 -8.936 5.878 1.00 80.38 93 ASN A C 1
ATOM 723 O O . ASN A 1 93 ? -10.290 -9.371 6.815 1.00 80.38 93 ASN A O 1
ATOM 727 N N . VAL A 1 94 ? -9.453 -9.619 4.748 1.00 74.75 94 VAL A N 1
ATOM 728 C CA . VAL A 1 94 ? -10.015 -10.959 4.503 1.00 74.75 94 VAL A CA 1
ATOM 729 C C . VAL A 1 94 ? -9.098 -12.093 4.984 1.00 74.75 94 VAL A C 1
ATOM 731 O O . VAL A 1 94 ? -9.442 -13.266 4.848 1.00 74.75 94 VAL A O 1
ATOM 734 N N . GLY A 1 95 ? -7.922 -11.762 5.528 1.00 68.00 95 GLY A N 1
ATOM 735 C CA . GLY A 1 95 ? -6.965 -12.726 6.068 1.00 68.00 95 GLY A CA 1
ATOM 736 C C . GLY A 1 95 ? -7.419 -13.406 7.368 1.00 68.00 95 GLY A C 1
ATOM 737 O O . GLY A 1 95 ? -8.325 -12.956 8.062 1.00 68.00 95 GLY A O 1
ATOM 738 N N . GLN A 1 96 ? -6.733 -14.494 7.732 1.00 64.75 96 GLN A N 1
ATOM 739 C CA . GLN A 1 96 ? -7.051 -15.297 8.925 1.00 64.75 96 GLN A CA 1
ATOM 740 C C . GLN A 1 96 ? -6.684 -14.604 10.252 1.00 64.75 96 GLN A C 1
ATOM 742 O O . GLN A 1 96 ? -7.181 -14.980 11.316 1.00 64.75 96 GLN A O 1
ATOM 747 N N . ASN A 1 97 ? -5.802 -13.598 10.216 1.00 69.00 97 ASN A N 1
ATOM 748 C CA . ASN A 1 97 ? -5.327 -12.924 11.420 1.00 69.00 97 ASN A CA 1
ATOM 749 C C . ASN A 1 97 ? -6.358 -11.909 11.936 1.00 69.00 97 ASN A C 1
ATOM 751 O O . ASN A 1 97 ? -6.417 -10.768 11.481 1.00 69.00 97 ASN A O 1
ATOM 755 N N . LYS A 1 98 ? -7.128 -12.313 12.951 1.00 71.06 98 LYS A N 1
ATOM 756 C CA . LYS A 1 98 ? -8.177 -11.490 13.579 1.00 71.06 98 LYS A CA 1
ATOM 757 C C . LYS A 1 98 ? -7.658 -10.218 14.265 1.00 71.06 98 LYS A C 1
ATOM 759 O O . LYS A 1 98 ? -8.457 -9.320 14.535 1.00 71.06 98 LYS A O 1
ATOM 764 N N . ASN A 1 99 ? -6.355 -10.129 14.544 1.00 74.00 99 ASN A N 1
ATOM 765 C CA . ASN A 1 99 ? -5.750 -8.939 15.147 1.00 74.00 99 ASN A CA 1
ATOM 766 C C . ASN A 1 99 ? -5.540 -7.808 14.132 1.00 74.00 99 ASN A C 1
ATOM 768 O O . ASN A 1 99 ? -5.369 -6.663 14.543 1.00 74.00 99 ASN A O 1
ATOM 772 N N . ILE A 1 100 ? -5.615 -8.114 12.833 1.00 81.38 100 ILE A N 1
ATOM 773 C CA . ILE A 1 100 ? -5.493 -7.164 11.725 1.00 81.38 100 ILE A CA 1
ATOM 774 C C . ILE A 1 100 ? -6.869 -7.027 11.061 1.00 81.38 100 ILE A C 1
ATOM 776 O O . ILE A 1 100 ? -7.129 -7.699 10.065 1.00 81.38 100 ILE A O 1
ATOM 780 N N . PRO A 1 101 ? -7.800 -6.238 11.618 1.00 82.94 101 PRO A N 1
ATOM 781 C CA . PRO A 1 101 ? -9.160 -6.120 11.097 1.00 82.94 101 PRO A CA 1
ATOM 782 C C . PRO A 1 101 ? -9.242 -5.383 9.762 1.00 82.94 101 PRO A C 1
ATOM 784 O O . PRO A 1 101 ? -10.187 -5.617 9.010 1.00 82.94 101 PRO A O 1
ATOM 787 N N . TYR A 1 102 ? -8.288 -4.498 9.468 1.00 89.56 102 TYR A N 1
ATOM 788 C CA . TYR A 1 102 ? -8.354 -3.626 8.302 1.00 89.56 102 TYR A CA 1
ATOM 789 C C . TYR A 1 102 ? -7.001 -3.496 7.608 1.00 89.56 102 TYR A C 1
ATOM 791 O O . TYR A 1 102 ? -5.946 -3.752 8.192 1.00 89.56 102 TYR A O 1
ATOM 799 N N . VAL A 1 103 ? -7.052 -3.053 6.359 1.00 92.25 103 VAL A N 1
ATOM 800 C CA . VAL A 1 103 ? -5.903 -2.578 5.592 1.00 92.25 103 VAL A CA 1
ATOM 801 C C . VAL A 1 103 ? -6.236 -1.209 5.008 1.00 92.25 103 VAL A C 1
ATOM 803 O O . VAL A 1 103 ? -7.376 -0.975 4.601 1.00 92.25 103 VAL A O 1
ATOM 806 N N . VAL A 1 104 ? -5.256 -0.309 4.963 1.00 96.38 104 VAL A N 1
ATOM 807 C CA . VAL A 1 104 ? -5.379 0.997 4.299 1.00 96.38 104 VAL A CA 1
ATOM 808 C C . VAL A 1 104 ? -4.575 1.005 3.010 1.00 96.38 104 VAL A C 1
ATOM 810 O O . VAL A 1 104 ? -3.441 0.529 2.975 1.00 96.38 104 VAL A O 1
ATOM 813 N N . VAL A 1 105 ? -5.152 1.547 1.944 1.00 96.38 105 VAL A N 1
ATOM 814 C CA . VAL A 1 105 ? -4.462 1.733 0.667 1.00 96.38 105 VAL A CA 1
ATOM 815 C C . VAL A 1 105 ? -3.593 2.978 0.737 1.00 96.38 105 VAL A C 1
ATOM 817 O O . VAL A 1 105 ? -4.077 4.055 1.054 1.00 96.38 105 VAL A O 1
ATOM 820 N N . VAL A 1 106 ? -2.307 2.852 0.421 1.00 96.38 106 VAL A N 1
ATOM 821 C CA . VAL A 1 106 ? -1.361 3.988 0.430 1.00 96.38 106 VAL A CA 1
ATOM 822 C C . VAL A 1 106 ? -0.809 4.314 -0.952 1.00 96.38 106 VAL A C 1
ATOM 824 O O . VAL A 1 106 ? -0.121 5.316 -1.133 1.00 96.38 106 VAL A O 1
ATOM 827 N N . GLN A 1 107 ? -1.133 3.487 -1.945 1.00 93.31 107 GLN A N 1
ATOM 828 C CA . GLN A 1 107 ? -0.750 3.705 -3.331 1.00 93.31 107 GLN A CA 1
ATOM 829 C C . GLN A 1 107 ? -1.362 4.998 -3.879 1.00 93.31 107 GLN A C 1
ATOM 831 O O . GLN A 1 107 ? -2.561 5.231 -3.751 1.00 93.31 107 GLN A O 1
ATOM 836 N N . SER A 1 108 ? -0.532 5.817 -4.529 1.00 90.44 108 SER A N 1
ATOM 837 C CA . SER A 1 108 ? -1.011 6.995 -5.249 1.00 90.44 108 SER A CA 1
ATOM 838 C C . SER A 1 108 ? -1.895 6.591 -6.427 1.00 90.44 108 SER A C 1
ATOM 840 O O . SER A 1 108 ? -1.568 5.667 -7.179 1.00 90.44 108 SER A O 1
ATOM 842 N N . LYS A 1 109 ? -2.963 7.363 -6.630 1.00 84.94 109 LYS A N 1
ATOM 843 C CA . LYS A 1 109 ? -3.940 7.180 -7.707 1.00 84.94 109 LYS A CA 1
ATOM 844 C C . LYS A 1 109 ? -3.323 7.192 -9.111 1.00 84.94 109 LYS A C 1
ATOM 846 O O . LYS A 1 109 ? -3.843 6.576 -10.035 1.00 84.94 109 LYS A O 1
ATOM 851 N N . ILE A 1 110 ? -2.163 7.837 -9.282 1.00 83.94 110 ILE A N 1
ATOM 852 C CA . ILE A 1 110 ? -1.434 7.845 -10.564 1.00 83.94 110 ILE A CA 1
ATOM 853 C C . ILE A 1 110 ? -1.043 6.433 -11.035 1.00 83.94 110 ILE A C 1
ATOM 855 O O . ILE A 1 110 ? -0.757 6.234 -12.213 1.00 83.94 110 ILE A O 1
ATOM 859 N N . PHE A 1 111 ? -1.045 5.451 -10.128 1.00 82.31 111 PHE A N 1
ATOM 860 C CA . PHE A 1 111 ? -0.726 4.052 -10.403 1.00 82.31 111 PHE A CA 1
ATOM 861 C C . PHE A 1 111 ? -1.963 3.136 -10.426 1.00 82.31 111 PHE A C 1
ATOM 863 O O . PHE A 1 111 ? -1.815 1.917 -10.334 1.00 82.31 111 PHE A O 1
ATOM 870 N N . ASP A 1 112 ? -3.180 3.672 -10.556 1.00 80.81 112 ASP A N 1
ATOM 871 C CA . ASP A 1 112 ? -4.429 2.889 -10.505 1.00 80.81 112 ASP A CA 1
ATOM 872 C C . ASP A 1 112 ? -4.547 1.799 -11.575 1.00 80.81 112 ASP A C 1
ATOM 874 O O . ASP A 1 112 ? -5.234 0.799 -11.355 1.00 80.81 112 ASP A O 1
ATOM 878 N N . ALA A 1 113 ? -3.832 1.952 -12.694 1.00 78.62 113 ALA A N 1
ATOM 879 C CA . ALA A 1 113 ? -3.751 0.950 -13.754 1.00 78.62 113 ALA A CA 1
ATOM 880 C C . ALA A 1 113 ? -3.100 -0.372 -13.298 1.00 78.62 113 ALA A C 1
ATOM 882 O O . ALA A 1 113 ? -3.238 -1.393 -13.972 1.00 78.62 113 ALA A O 1
ATOM 883 N N . ALA A 1 114 ? -2.378 -0.383 -12.171 1.00 79.94 114 ALA A N 1
ATOM 884 C CA . ALA A 1 114 ? -1.812 -1.611 -11.629 1.00 79.94 114 ALA A CA 1
ATOM 885 C C . ALA A 1 114 ? -2.930 -2.563 -11.150 1.00 79.94 114 ALA A C 1
ATOM 887 O O . ALA A 1 114 ? -3.866 -2.124 -10.490 1.00 79.94 114 ALA A O 1
ATOM 888 N N . PRO A 1 115 ? -2.827 -3.886 -11.363 1.00 82.94 115 PRO A N 1
ATOM 889 C CA . PRO A 1 115 ? -3.828 -4.852 -10.883 1.00 82.94 115 PRO A CA 1
ATOM 890 C C . PRO A 1 115 ? -3.731 -5.142 -9.371 1.00 82.94 115 PRO A C 1
ATOM 892 O O . PRO A 1 115 ? -4.480 -5.951 -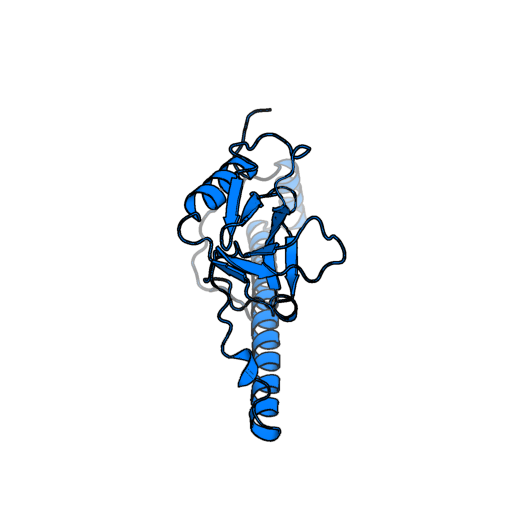8.817 1.00 82.94 115 PRO A O 1
ATOM 895 N N . ARG A 1 116 ? -2.765 -4.520 -8.692 1.00 86.19 116 ARG A N 1
ATOM 896 C CA . ARG A 1 116 ? -2.493 -4.681 -7.265 1.00 86.19 116 ARG A CA 1
ATOM 897 C C . ARG A 1 116 ? -2.513 -3.322 -6.580 1.00 86.19 116 ARG A C 1
ATOM 899 O O . ARG A 1 116 ? -2.362 -2.290 -7.237 1.00 86.19 116 ARG A O 1
ATOM 906 N N . ARG A 1 117 ? -2.693 -3.327 -5.264 1.00 90.62 117 ARG A N 1
ATOM 907 C CA . ARG A 1 117 ? -2.632 -2.133 -4.418 1.00 90.62 117 ARG A CA 1
ATOM 908 C C . ARG A 1 117 ? -1.574 -2.316 -3.340 1.00 90.62 117 ARG A C 1
ATOM 910 O O . ARG A 1 117 ? -1.496 -3.385 -2.733 1.00 90.62 117 ARG A O 1
ATOM 917 N N . VAL A 1 118 ? -0.753 -1.290 -3.131 1.00 94.75 118 VAL A N 1
ATOM 918 C CA . VAL A 1 118 ? 0.119 -1.187 -1.952 1.00 94.75 118 VAL A CA 1
ATOM 919 C C . VAL A 1 118 ? -0.737 -0.789 -0.755 1.00 94.75 118 VAL A C 1
ATOM 921 O O . VAL A 1 118 ? -1.439 0.227 -0.798 1.00 94.75 118 VAL A O 1
ATOM 924 N N . VAL A 1 119 ? -0.689 -1.607 0.291 1.00 93.25 119 VAL A N 1
ATOM 925 C CA . VAL A 1 119 ? -1.510 -1.465 1.492 1.00 93.25 119 VAL A CA 1
ATOM 926 C C . VAL A 1 119 ? -0.675 -1.611 2.754 1.00 93.25 119 VAL A C 1
ATOM 928 O O . VAL A 1 119 ? 0.363 -2.275 2.748 1.00 93.25 119 VAL A O 1
ATOM 931 N N . ILE A 1 120 ? -1.166 -1.029 3.844 1.00 94.44 120 ILE A N 1
ATOM 932 C CA . ILE A 1 120 ? -0.581 -1.164 5.177 1.00 94.44 120 ILE A CA 1
ATOM 933 C C . ILE A 1 120 ? -1.616 -1.799 6.115 1.00 94.44 120 ILE A C 1
ATOM 935 O O . ILE A 1 120 ? -2.766 -1.3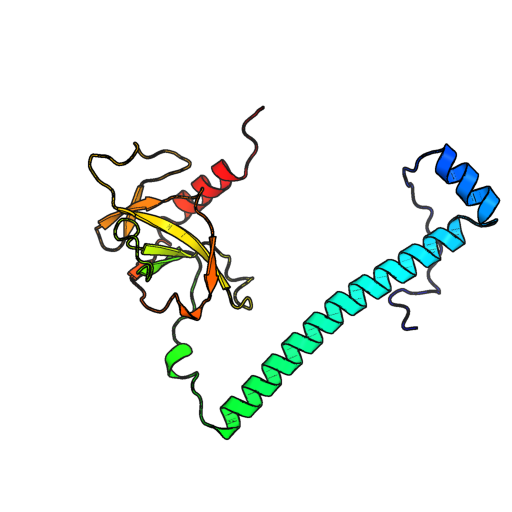45 6.142 1.00 94.44 120 ILE A O 1
ATOM 939 N N . PRO A 1 121 ? -1.246 -2.842 6.878 1.00 91.06 121 PRO A N 1
ATOM 940 C CA . PRO A 1 121 ? -2.090 -3.407 7.922 1.00 91.06 121 PRO A CA 1
ATOM 941 C C . PRO A 1 121 ? -2.442 -2.397 9.017 1.00 91.06 121 PRO A C 1
ATOM 943 O O . PRO A 1 121 ? -1.602 -1.610 9.458 1.00 91.06 121 PRO A O 1
ATOM 946 N N . LEU A 1 122 ? -3.689 -2.468 9.481 1.00 86.81 122 LEU A N 1
ATOM 947 C CA . LEU A 1 122 ? -4.175 -1.753 10.656 1.00 86.81 122 LEU A CA 1
ATOM 948 C C . LEU A 1 122 ? -4.499 -2.775 11.746 1.00 86.81 122 LEU A C 1
ATOM 950 O O . LEU A 1 122 ? -5.423 -3.581 11.599 1.00 86.81 122 LEU A O 1
ATOM 954 N N . VAL A 1 123 ? -3.731 -2.752 12.831 1.00 84.75 123 VAL A N 1
ATOM 955 C CA . VAL A 1 123 ? -3.862 -3.680 13.961 1.00 84.75 123 VAL A CA 1
ATOM 956 C C . VAL A 1 123 ? -4.803 -3.087 15.002 1.00 84.75 123 VAL A C 1
ATOM 958 O O . VAL A 1 123 ? -4.787 -1.883 15.247 1.00 84.75 123 VAL A O 1
ATOM 961 N N . ARG A 1 124 ? -5.624 -3.909 15.663 1.00 80.69 124 ARG A N 1
ATOM 962 C CA . ARG A 1 124 ? -6.436 -3.428 16.797 1.00 80.69 124 ARG A CA 1
ATOM 963 C C . ARG A 1 124 ? -5.537 -2.900 17.908 1.00 80.69 124 ARG A C 1
ATOM 965 O O . ARG A 1 124 ? -4.617 -3.599 18.340 1.00 80.69 124 ARG A O 1
ATOM 972 N N . LYS A 1 125 ? -5.852 -1.717 18.436 1.00 80.31 125 LYS A N 1
ATOM 973 C CA . LYS A 1 125 ? -5.245 -1.276 19.690 1.00 80.31 125 LYS A CA 1
ATOM 974 C C . LYS A 1 125 ? -5.771 -2.144 20.833 1.00 80.31 125 LYS A C 1
ATOM 976 O O . LYS A 1 125 ? -6.976 -2.321 21.002 1.00 80.31 125 LYS A O 1
ATOM 981 N N . SER A 1 126 ? -4.852 -2.690 21.612 1.00 74.81 126 SER A N 1
ATOM 982 C CA . SER A 1 126 ? -5.120 -3.454 22.826 1.00 74.81 126 SER A CA 1
ATOM 983 C C . SER A 1 126 ? -4.224 -2.946 23.951 1.00 74.81 126 SER A C 1
ATOM 985 O O . SER A 1 126 ? -3.269 -2.209 23.708 1.00 74.81 126 SER A O 1
ATOM 987 N N . THR A 1 127 ? -4.485 -3.374 25.183 1.00 72.19 127 THR A N 1
ATOM 988 C CA . THR A 1 127 ? -3.623 -3.069 26.338 1.00 72.19 127 THR A CA 1
ATOM 989 C C . THR A 1 127 ? -2.197 -3.606 26.196 1.00 72.19 127 THR A C 1
ATOM 991 O O . THR A 1 127 ? -1.307 -3.145 26.900 1.00 72.19 127 THR A O 1
ATOM 994 N N . GLN A 1 128 ? -1.973 -4.564 25.293 1.00 66.06 128 GLN A N 1
ATOM 995 C CA . GLN A 1 128 ? -0.674 -5.181 25.029 1.00 66.06 128 GLN A CA 1
ATOM 996 C C . GLN A 1 128 ? 0.016 -4.611 23.780 1.00 66.06 128 GLN A C 1
ATOM 998 O O . GLN A 1 128 ? 1.130 -5.013 23.446 1.00 66.06 128 GLN A O 1
ATOM 1003 N N . SER A 1 129 ? -0.640 -3.695 23.064 1.00 63.56 129 SER A N 1
ATOM 1004 C CA . SER A 1 129 ? -0.063 -3.074 21.876 1.00 63.56 129 SER A CA 1
ATOM 1005 C C . SER A 1 129 ? 1.093 -2.138 22.261 1.00 63.56 129 SER A C 1
ATOM 1007 O O . SER A 1 129 ? 0.996 -1.455 23.283 1.00 63.56 129 SER A O 1
ATOM 1009 N N . PRO A 1 130 ? 2.167 -2.061 21.453 1.00 61.03 130 PRO A N 1
ATOM 1010 C CA . PRO A 1 130 ? 3.233 -1.088 21.665 1.00 61.03 130 PRO A CA 1
ATOM 1011 C C . PRO A 1 130 ? 2.686 0.340 21.715 1.00 61.03 130 PRO A C 1
ATOM 1013 O O . PRO A 1 130 ? 1.711 0.663 21.029 1.00 61.03 130 PRO A O 1
ATOM 1016 N N . THR A 1 131 ? 3.336 1.200 22.501 1.00 75.38 131 THR A N 1
ATOM 1017 C CA . THR A 1 131 ? 3.014 2.628 22.536 1.00 75.38 131 THR A CA 1
ATOM 1018 C C . THR A 1 131 ? 3.129 3.212 21.124 1.00 75.38 131 THR A C 1
ATOM 1020 O O . THR A 1 131 ? 4.149 2.977 20.468 1.00 75.38 131 THR A O 1
ATOM 1023 N N . PRO A 1 132 ? 2.121 3.966 20.644 1.00 82.12 132 PRO A N 1
ATOM 1024 C CA . PRO A 1 132 ? 2.192 4.619 19.346 1.00 82.12 132 PRO A CA 1
ATOM 1025 C C . PRO A 1 132 ? 3.453 5.474 19.203 1.00 82.12 132 PRO A C 1
ATOM 1027 O O . PRO A 1 132 ? 3.908 6.109 20.157 1.00 82.12 132 PRO A O 1
ATOM 1030 N N . SER A 1 133 ? 4.010 5.491 17.998 1.00 84.62 133 SER A N 1
ATOM 1031 C CA . SER A 1 133 ? 5.221 6.240 17.658 1.00 84.62 133 SER A CA 1
ATOM 1032 C C . SER A 1 133 ? 5.014 7.005 16.352 1.00 84.62 133 SER A C 1
ATOM 1034 O O . SER A 1 133 ? 3.990 6.833 15.694 1.00 84.62 133 SER A O 1
ATOM 1036 N N . ARG A 1 134 ? 5.993 7.823 15.944 1.00 86.88 134 ARG A N 1
ATOM 1037 C CA . ARG A 1 134 ? 5.951 8.492 14.632 1.00 86.88 134 ARG A CA 1
ATOM 1038 C C . ARG A 1 134 ? 5.892 7.489 13.472 1.00 86.88 134 ARG A C 1
ATOM 1040 O O . ARG A 1 134 ? 5.175 7.737 12.516 1.00 86.88 134 ARG A O 1
ATOM 1047 N N . VAL A 1 135 ? 6.577 6.345 13.588 1.00 87.38 135 VAL A N 1
ATOM 1048 C CA . VAL A 1 135 ? 6.552 5.264 12.580 1.00 87.38 135 VAL A CA 1
ATOM 1049 C C . VAL A 1 135 ? 5.299 4.396 12.709 1.00 87.38 135 VAL A C 1
ATOM 1051 O O . VAL A 1 135 ? 4.837 3.838 11.729 1.00 87.38 135 VAL A O 1
ATOM 1054 N N . THR A 1 136 ? 4.724 4.254 13.902 1.00 89.75 136 THR A N 1
ATOM 1055 C CA . THR A 1 136 ? 3.545 3.402 14.149 1.00 89.75 136 THR A CA 1
ATOM 1056 C C . THR A 1 136 ? 2.438 4.207 14.832 1.00 89.75 136 THR A C 1
ATOM 1058 O O . THR A 1 136 ? 2.192 4.014 16.032 1.00 89.75 136 THR A O 1
ATOM 1061 N N . PRO A 1 137 ? 1.815 5.164 14.121 1.00 94.75 137 PRO A N 1
ATOM 1062 C CA . PRO A 1 137 ? 0.804 6.036 14.699 1.00 94.75 137 PRO A CA 1
ATOM 1063 C C . PRO A 1 137 ? -0.489 5.279 15.013 1.00 94.75 137 PRO A C 1
ATOM 1065 O O . PRO A 1 137 ? -0.833 4.274 14.384 1.00 94.75 137 PRO A O 1
ATOM 1068 N N . GLU A 1 138 ? -1.228 5.806 15.984 1.00 95.50 138 GLU A N 1
ATOM 1069 C CA . GLU A 1 138 ? -2.612 5.422 16.241 1.00 95.50 138 GLU A CA 1
ATOM 1070 C C . GLU A 1 138 ? -3.544 6.216 15.325 1.00 95.50 138 GLU A C 1
ATOM 1072 O O . GLU A 1 138 ? -3.387 7.425 15.164 1.00 95.50 138 GLU A O 1
ATOM 1077 N N . LEU A 1 139 ? -4.516 5.525 14.740 1.00 95.00 139 LEU A N 1
ATOM 1078 C CA . LEU A 1 139 ? -5.511 6.055 13.819 1.00 95.00 139 LEU A CA 1
ATOM 1079 C C . LEU A 1 139 ? -6.907 5.614 14.268 1.00 95.00 139 LEU A C 1
ATOM 1081 O O . LEU A 1 139 ? -7.071 4.657 15.028 1.00 95.00 139 LEU A O 1
ATOM 1085 N N . THR A 1 140 ? -7.934 6.285 13.757 1.00 94.69 140 THR A N 1
ATOM 1086 C CA . THR A 1 140 ? -9.335 5.933 14.016 1.00 94.69 140 THR A CA 1
ATOM 1087 C C . THR A 1 140 ? -10.045 5.551 12.724 1.00 94.69 140 THR A C 1
ATOM 1089 O O . THR A 1 140 ? -10.124 6.360 11.801 1.00 94.69 140 THR A O 1
ATOM 1092 N N . VAL A 1 141 ? -10.612 4.343 12.674 1.00 86.75 141 VAL A N 1
ATOM 1093 C CA . VAL A 1 141 ? -11.445 3.852 11.561 1.00 86.75 141 VAL A CA 1
ATOM 1094 C C . VAL A 1 141 ? -12.835 3.525 12.091 1.00 86.75 141 VAL A C 1
ATOM 1096 O O . VAL A 1 141 ? -12.982 2.655 12.948 1.00 86.75 141 VAL A O 1
ATOM 1099 N N . ALA A 1 142 ? -13.865 4.217 11.595 1.00 80.50 142 ALA A N 1
ATOM 1100 C CA . ALA A 1 142 ? -15.254 4.027 12.031 1.00 80.50 142 ALA A CA 1
ATOM 1101 C C . ALA A 1 142 ? -15.414 4.026 13.572 1.00 80.50 142 ALA A C 1
ATOM 1103 O O . ALA A 1 142 ? -16.095 3.171 14.132 1.00 80.50 142 ALA A O 1
ATOM 1104 N N . GLY A 1 143 ? -14.710 4.930 14.267 1.00 83.00 143 GLY A N 1
ATOM 1105 C CA . GLY A 1 143 ? -14.708 5.032 15.735 1.00 83.00 143 GLY A CA 1
ATOM 1106 C C . GLY A 1 143 ? -13.837 4.007 16.478 1.00 83.00 143 GLY A C 1
ATOM 1107 O O . GLY A 1 143 ? -13.727 4.082 17.698 1.00 83.00 143 GLY A O 1
ATOM 1108 N N . HIS A 1 144 ? -13.190 3.073 15.776 1.00 84.81 144 HIS A N 1
ATOM 1109 C CA . HIS A 1 144 ? -12.297 2.080 16.370 1.00 84.81 144 HIS A CA 1
ATOM 1110 C C . HIS A 1 144 ? -10.846 2.553 16.315 1.00 84.81 144 HIS A C 1
ATOM 1112 O O . HIS A 1 144 ? -10.342 2.890 15.241 1.00 84.81 144 HIS A O 1
ATOM 1118 N N . SER A 1 145 ? -10.168 2.512 17.462 1.00 90.12 145 SER A N 1
ATOM 1119 C CA . SER A 1 145 ? -8.733 2.777 17.537 1.00 90.12 145 SER A CA 1
ATOM 1120 C C . SER A 1 145 ? -7.931 1.603 16.968 1.00 90.12 145 SER A C 1
ATOM 1122 O O . SER A 1 145 ? -8.092 0.439 17.367 1.00 90.12 145 SER A O 1
ATOM 1124 N N . VAL A 1 146 ? -7.067 1.924 16.015 1.00 88.19 146 VAL A N 1
ATOM 1125 C CA . VAL A 1 146 ? -6.174 0.998 15.323 1.00 88.19 146 VAL A CA 1
ATOM 1126 C C . VAL A 1 146 ? -4.774 1.587 15.257 1.00 88.19 146 VAL A C 1
ATOM 1128 O O . VAL A 1 146 ? -4.592 2.797 15.321 1.00 88.19 146 VAL A O 1
ATOM 1131 N N . ILE A 1 147 ? -3.772 0.732 15.130 1.00 88.56 147 ILE A N 1
ATOM 1132 C CA . ILE A 1 147 ? -2.378 1.134 14.959 1.00 88.56 147 ILE A CA 1
ATOM 1133 C C . ILE A 1 147 ? -1.982 0.811 13.523 1.00 88.56 147 ILE A C 1
ATOM 1135 O O . ILE A 1 147 ? -2.349 -0.245 13.003 1.00 88.56 147 ILE A O 1
ATOM 1139 N N . LEU A 1 148 ? -1.296 1.748 12.875 1.00 92.19 148 LEU A N 1
ATOM 1140 C CA . LEU A 1 148 ? -0.694 1.552 11.563 1.00 92.19 148 LEU A CA 1
ATOM 1141 C C . LEU A 1 148 ? 0.617 0.771 11.709 1.00 92.19 148 LEU A C 1
ATOM 1143 O O . LEU A 1 148 ? 1.459 1.130 12.539 1.00 92.19 148 LEU A O 1
ATOM 1147 N N . GLN A 1 149 ? 0.829 -0.238 10.857 1.00 88.19 149 GLN A N 1
ATOM 1148 C CA . GLN A 1 149 ? 2.039 -1.071 10.859 1.00 88.19 149 GLN A CA 1
ATOM 1149 C C . GLN A 1 149 ? 2.853 -0.888 9.561 1.00 88.19 149 GLN A C 1
ATOM 1151 O O . GLN A 1 149 ? 2.869 -1.785 8.716 1.00 88.19 149 GLN A O 1
ATOM 1156 N N . PRO A 1 150 ? 3.568 0.243 9.356 1.00 88.56 150 PRO A N 1
ATOM 1157 C CA . PRO A 1 150 ? 4.287 0.494 8.102 1.00 88.56 150 PRO A CA 1
ATOM 1158 C C . PRO A 1 150 ? 5.352 -0.538 7.738 1.00 88.56 150 PRO A C 1
ATOM 1160 O O . PRO A 1 150 ? 5.568 -0.795 6.557 1.00 88.56 150 PRO A O 1
ATOM 1163 N N . LEU A 1 151 ? 5.978 -1.189 8.721 1.00 81.69 151 LEU A N 1
ATOM 1164 C CA . LEU A 1 151 ? 6.939 -2.272 8.469 1.00 81.69 151 LEU A CA 1
ATOM 1165 C C . LEU A 1 151 ? 6.298 -3.521 7.839 1.00 81.69 151 LEU A C 1
ATOM 1167 O O . LEU A 1 151 ? 7.002 -4.340 7.258 1.00 81.69 151 LEU A O 1
ATOM 1171 N N . GLU A 1 152 ? 4.973 -3.652 7.914 1.00 82.44 152 GLU A N 1
ATOM 1172 C CA . GLU A 1 152 ? 4.207 -4.728 7.280 1.00 82.44 152 GLU A CA 1
ATOM 1173 C C . GLU A 1 152 ? 3.551 -4.280 5.961 1.00 82.44 152 GLU A C 1
ATOM 1175 O O . GLU A 1 152 ? 2.616 -4.919 5.471 1.00 82.44 152 GLU A O 1
ATOM 1180 N N . THR A 1 153 ? 4.027 -3.178 5.365 1.00 85.81 153 THR A N 1
ATOM 1181 C CA . THR A 1 153 ? 3.562 -2.724 4.047 1.00 85.81 153 THR A CA 1
ATOM 1182 C C . THR A 1 153 ? 3.708 -3.846 3.022 1.00 85.81 153 THR A C 1
ATOM 1184 O O . THR A 1 153 ? 4.776 -4.437 2.857 1.00 85.81 153 THR A O 1
ATOM 1187 N N . THR A 1 154 ? 2.628 -4.131 2.298 1.00 85.25 154 THR A N 1
ATOM 1188 C CA . THR A 1 154 ? 2.581 -5.225 1.327 1.00 85.25 154 THR A CA 1
ATOM 1189 C C . THR A 1 154 ? 1.768 -4.848 0.095 1.00 85.25 154 THR A C 1
ATOM 1191 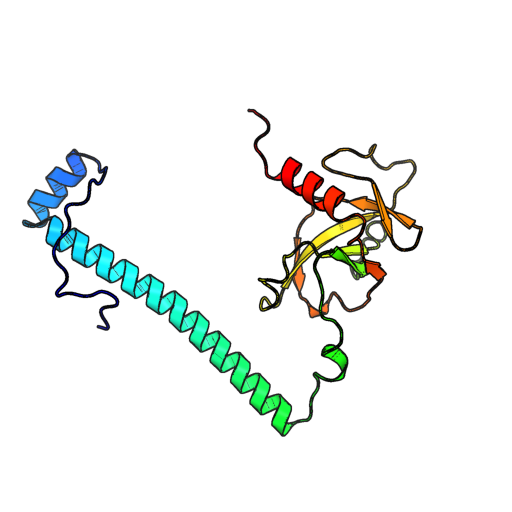O O . THR A 1 154 ? 1.066 -3.839 0.057 1.00 85.25 154 THR A O 1
ATOM 1194 N N . SER A 1 155 ? 1.863 -5.664 -0.949 1.00 87.31 155 SER A N 1
ATOM 1195 C CA . SER A 1 155 ? 1.056 -5.533 -2.159 1.00 87.31 155 SER A CA 1
ATOM 1196 C C . SER A 1 155 ? 0.001 -6.631 -2.182 1.00 87.31 155 SER A C 1
ATOM 1198 O O . SER A 1 155 ? 0.352 -7.803 -2.049 1.00 87.31 155 SER A O 1
ATOM 1200 N N . VAL A 1 156 ? -1.266 -6.291 -2.429 1.00 81.12 156 VAL A N 1
ATOM 1201 C CA . VAL A 1 156 ? -2.385 -7.251 -2.523 1.00 81.12 156 VAL A CA 1
ATOM 1202 C C . VAL A 1 156 ? -3.132 -7.133 -3.860 1.00 81.12 156 VAL A C 1
ATOM 1204 O O . VAL A 1 156 ? -3.138 -6.053 -4.454 1.00 81.12 156 VAL A O 1
ATOM 1207 N N . PRO A 1 157 ? -3.752 -8.214 -4.379 1.00 85.62 157 PRO A N 1
ATOM 1208 C CA . PRO A 1 157 ? -4.628 -8.127 -5.552 1.00 85.62 157 PRO A CA 1
ATOM 1209 C C . PRO A 1 157 ? -5.815 -7.185 -5.311 1.00 85.62 157 PRO A C 1
ATOM 1211 O O . PRO A 1 157 ? -6.415 -7.234 -4.242 1.00 85.62 157 PRO A O 1
ATOM 1214 N N . LEU A 1 158 ? -6.220 -6.386 -6.303 1.00 83.69 158 LEU A N 1
ATOM 1215 C CA . LEU A 1 158 ? -7.380 -5.491 -6.151 1.00 83.69 158 LEU A CA 1
ATOM 1216 C C . LEU A 1 158 ? -8.664 -6.251 -5.761 1.00 83.69 158 LEU A C 1
ATOM 1218 O O . LEU A 1 158 ? -9.422 -5.790 -4.918 1.00 83.69 158 LEU A O 1
ATOM 1222 N N . ALA A 1 159 ? -8.854 -7.463 -6.293 1.00 82.94 159 ALA A N 1
ATOM 1223 C CA . ALA A 1 159 ? -10.032 -8.295 -6.038 1.00 82.94 159 ALA A CA 1
ATOM 1224 C C . ALA A 1 159 ? -10.256 -8.668 -4.555 1.00 82.94 159 ALA A C 1
ATOM 1226 O O . ALA A 1 159 ? -11.376 -9.019 -4.179 1.00 82.94 159 ALA A O 1
ATOM 1227 N N . VAL A 1 160 ? -9.220 -8.605 -3.701 1.00 80.56 160 VAL A N 1
ATOM 1228 C CA . VAL A 1 160 ? -9.385 -8.868 -2.257 1.00 80.56 160 VAL A CA 1
ATOM 1229 C C . VAL A 1 160 ? -9.873 -7.641 -1.477 1.00 80.56 160 VAL A C 1
ATOM 1231 O O . VAL A 1 160 ? -10.337 -7.789 -0.350 1.00 80.56 160 VAL A O 1
ATOM 1234 N N . LEU A 1 161 ? -9.816 -6.443 -2.070 1.00 85.50 161 LEU A N 1
ATOM 1235 C CA . LEU A 1 161 ? -10.307 -5.188 -1.493 1.00 85.50 161 LEU A CA 1
ATOM 1236 C C . LEU A 1 161 ? -11.792 -4.988 -1.836 1.00 85.50 161 LEU A C 1
ATOM 1238 O O . LEU A 1 161 ? -12.176 -4.048 -2.521 1.00 85.50 161 LEU A O 1
ATOM 1242 N N . ASN A 1 162 ? -12.635 -5.915 -1.384 1.00 81.94 162 ASN A N 1
ATOM 1243 C CA . ASN A 1 162 ? -14.056 -5.980 -1.761 1.00 81.94 162 ASN A CA 1
ATOM 1244 C C . ASN A 1 162 ? -15.032 -5.600 -0.634 1.00 81.94 162 ASN A C 1
ATOM 1246 O O . ASN A 1 162 ? -16.241 -5.567 -0.846 1.00 81.94 162 ASN A O 1
ATOM 1250 N N . LYS A 1 163 ? -14.522 -5.303 0.567 1.00 84.12 163 LYS A N 1
ATOM 1251 C CA . LYS A 1 163 ? -15.317 -4.887 1.732 1.00 84.12 163 LYS A CA 1
ATOM 1252 C C . LYS A 1 163 ? -14.840 -3.524 2.234 1.00 84.12 163 LYS A C 1
ATOM 1254 O O . LYS A 1 163 ? -13.940 -3.496 3.077 1.00 84.12 163 LYS A O 1
ATOM 1259 N N . PRO A 1 164 ? -15.381 -2.408 1.718 1.00 88.38 164 PRO A N 1
ATOM 1260 C CA . PRO A 1 164 ? -15.009 -1.080 2.192 1.00 88.38 164 PRO A CA 1
ATOM 1261 C C . PRO A 1 164 ? -15.381 -0.920 3.671 1.00 88.38 164 PRO A C 1
ATOM 1263 O O . PRO A 1 164 ? -16.446 -1.353 4.110 1.00 88.38 164 PRO A O 1
ATOM 1266 N N . ALA A 1 165 ? -14.485 -0.311 4.442 1.00 86.75 165 ALA A N 1
ATOM 1267 C CA . ALA A 1 165 ? -14.626 -0.090 5.882 1.00 86.75 165 ALA A CA 1
ATOM 1268 C C . ALA A 1 165 ? -14.532 1.397 6.274 1.00 86.75 165 ALA A C 1
ATOM 1270 O O . ALA A 1 165 ? -14.767 1.744 7.430 1.00 86.75 165 ALA A O 1
ATOM 1271 N N . GLY A 1 166 ? -14.208 2.277 5.324 1.00 90.44 166 GLY A N 1
ATOM 1272 C CA . GLY A 1 166 ? -14.153 3.722 5.520 1.00 90.44 166 GLY A CA 1
ATOM 1273 C C . GLY A 1 166 ? -12.985 4.351 4.770 1.00 90.44 166 GLY A C 1
ATOM 1274 O O . GLY A 1 166 ? -12.444 3.771 3.832 1.00 90.44 166 GLY A O 1
ATOM 1275 N N . THR A 1 167 ? -12.581 5.538 5.209 1.00 93.81 167 THR A N 1
ATOM 1276 C CA . THR A 1 167 ? -11.438 6.264 4.656 1.00 93.81 167 THR A CA 1
ATOM 1277 C C . THR A 1 167 ? -10.637 6.921 5.775 1.00 93.81 167 THR A C 1
ATOM 1279 O O . THR A 1 167 ? -11.182 7.262 6.826 1.00 93.81 167 THR A O 1
ATOM 1282 N N . LEU A 1 168 ? -9.336 7.078 5.551 1.00 96.19 168 LEU A N 1
ATOM 1283 C CA . LEU A 1 168 ? -8.391 7.755 6.436 1.00 96.19 168 LEU A CA 1
ATOM 1284 C C . LEU A 1 168 ? -7.845 9.040 5.806 1.00 96.19 168 LEU A C 1
ATOM 1286 O O . LEU A 1 168 ? -6.822 9.536 6.262 1.00 96.19 168 LEU A O 1
ATOM 1290 N N . LYS A 1 169 ? -8.506 9.600 4.782 1.00 95.25 169 LYS A N 1
ATOM 1291 C CA . LYS A 1 169 ? -8.069 10.838 4.107 1.00 95.25 169 LYS A CA 1
ATOM 1292 C C . LYS A 1 169 ? -7.785 11.984 5.092 1.00 95.25 169 LYS A C 1
ATOM 1294 O O . LYS A 1 169 ? -6.730 12.603 4.994 1.00 95.25 169 LYS A O 1
ATOM 1299 N N . ASP A 1 170 ? -8.635 12.179 6.102 1.00 95.38 170 ASP A N 1
ATOM 1300 C CA . ASP A 1 170 ? -8.448 13.217 7.136 1.00 95.38 170 ASP A CA 1
ATOM 1301 C C . ASP A 1 170 ? -7.235 12.965 8.052 1.00 95.38 170 ASP A C 1
ATOM 1303 O O . ASP A 1 170 ? -6.701 13.885 8.664 1.00 95.38 170 ASP A O 1
ATOM 1307 N N . GLN A 1 171 ? -6.784 11.713 8.141 1.00 97.12 171 GLN A N 1
ATOM 1308 C CA . GLN A 1 171 ? -5.599 11.283 8.891 1.00 97.12 171 GLN A CA 1
ATOM 1309 C C . GLN A 1 171 ? -4.424 10.949 7.951 1.00 97.12 171 GLN A C 1
ATOM 1311 O O . GLN A 1 171 ? -3.412 10.403 8.392 1.00 97.12 171 GLN A O 1
ATOM 1316 N N . GLY A 1 172 ? -4.535 11.275 6.656 1.00 94.81 172 GLY A N 1
ATOM 1317 C CA . GLY A 1 172 ? -3.579 10.879 5.622 1.00 94.81 172 GLY A CA 1
ATOM 1318 C C . GLY A 1 172 ? -2.178 11.435 5.860 1.00 94.81 172 GLY A C 1
ATOM 1319 O O . GLY A 1 172 ? -1.199 10.745 5.589 1.00 94.81 172 GLY A O 1
ATOM 1320 N N . GLN A 1 173 ? -2.069 12.630 6.451 1.00 95.50 173 GLN A N 1
ATOM 1321 C CA . GLN A 1 173 ? -0.774 13.218 6.795 1.00 95.50 173 GLN A CA 1
ATOM 1322 C C . GLN A 1 173 ? -0.002 12.358 7.806 1.00 95.50 173 GLN A C 1
ATOM 1324 O O . GLN A 1 173 ? 1.179 12.121 7.606 1.00 95.50 173 GLN A O 1
ATOM 1329 N N . LEU A 1 174 ? -0.669 11.792 8.822 1.00 95.81 174 LEU A N 1
ATOM 1330 C CA . LEU A 1 174 ? -0.020 10.894 9.789 1.00 95.81 174 LEU A CA 1
ATOM 1331 C C . LEU A 1 174 ? 0.532 9.631 9.116 1.00 95.81 174 LEU A C 1
ATOM 1333 O O . LEU A 1 174 ? 1.568 9.110 9.519 1.00 95.81 174 LEU A O 1
ATOM 1337 N N . ILE A 1 175 ? -0.160 9.135 8.086 1.00 96.06 175 ILE A N 1
ATOM 1338 C CA . ILE A 1 175 ? 0.275 7.969 7.307 1.00 96.06 175 ILE A CA 1
ATOM 1339 C C . ILE A 1 175 ? 1.492 8.331 6.449 1.00 96.06 175 ILE A C 1
ATOM 1341 O O . ILE A 1 175 ? 2.439 7.548 6.375 1.00 96.06 175 ILE A O 1
ATOM 1345 N N . ILE A 1 176 ? 1.480 9.507 5.815 1.00 94.19 176 ILE A N 1
ATOM 1346 C CA . ILE A 1 176 ? 2.609 10.011 5.023 1.00 94.19 176 ILE A CA 1
ATOM 1347 C C . ILE A 1 176 ? 3.831 10.210 5.916 1.00 94.19 176 ILE A C 1
ATOM 1349 O O . ILE A 1 176 ? 4.883 9.677 5.588 1.00 94.19 176 ILE A O 1
ATOM 1353 N N . ASP A 1 177 ? 3.682 10.882 7.058 1.00 93.56 177 ASP A N 1
ATOM 1354 C CA . ASP A 1 177 ? 4.776 11.136 8.001 1.00 93.56 177 ASP A CA 1
ATOM 1355 C C . ASP A 1 177 ? 5.391 9.823 8.510 1.00 93.56 177 ASP A C 1
ATOM 1357 O O . ASP A 1 177 ? 6.609 9.703 8.621 1.00 93.56 177 ASP A O 1
ATOM 1361 N N . ALA A 1 178 ? 4.560 8.810 8.782 1.00 92.06 178 ALA A N 1
ATOM 1362 C CA . ALA A 1 178 ? 5.026 7.493 9.209 1.00 92.06 178 ALA A CA 1
ATOM 1363 C C . ALA A 1 178 ? 5.810 6.757 8.110 1.00 92.06 178 ALA A C 1
ATOM 1365 O O . ALA A 1 178 ? 6.812 6.099 8.395 1.00 92.06 178 ALA A O 1
ATOM 1366 N N . LEU A 1 179 ? 5.371 6.869 6.852 1.00 92.38 179 LEU A N 1
ATOM 1367 C CA . LEU A 1 179 ? 6.086 6.319 5.699 1.00 92.38 179 LEU A CA 1
ATOM 1368 C C . LEU A 1 179 ? 7.366 7.098 5.391 1.00 92.38 179 LEU A C 1
ATOM 1370 O O . LEU A 1 179 ? 8.378 6.493 5.050 1.00 92.38 179 LEU A O 1
ATOM 1374 N N . GLU A 1 180 ? 7.349 8.420 5.524 1.00 91.62 180 GLU A N 1
ATOM 1375 C CA . GLU A 1 180 ? 8.534 9.255 5.363 1.00 91.62 180 GLU A CA 1
ATOM 1376 C C . GLU A 1 180 ? 9.577 8.916 6.428 1.00 91.62 180 GLU A C 1
ATOM 1378 O O . GLU A 1 180 ? 10.734 8.696 6.080 1.00 91.62 180 GLU A O 1
ATOM 1383 N N . GLU A 1 181 ? 9.178 8.772 7.693 1.00 88.94 181 GLU A N 1
ATOM 1384 C CA . GLU A 1 181 ? 10.063 8.330 8.776 1.00 88.94 181 GLU A CA 1
ATOM 1385 C C . GLU A 1 181 ? 10.612 6.914 8.520 1.00 88.94 181 GLU A C 1
ATOM 1387 O O . GLU A 1 181 ? 11.769 6.637 8.827 1.00 88.94 181 GLU A O 1
ATOM 1392 N N . LEU A 1 182 ? 9.818 6.024 7.908 1.00 86.38 182 LEU A N 1
ATOM 1393 C CA . LEU A 1 182 ? 10.263 4.682 7.522 1.00 86.38 182 LEU A CA 1
ATOM 1394 C C . LEU A 1 182 ? 11.294 4.695 6.376 1.00 86.38 182 LEU A C 1
ATOM 1396 O O . LEU A 1 182 ? 12.241 3.909 6.396 1.00 86.38 182 LEU A O 1
ATOM 1400 N N . PHE A 1 183 ? 11.092 5.525 5.350 1.00 84.31 183 PHE A N 1
ATOM 1401 C CA . PHE A 1 183 ? 11.921 5.527 4.136 1.00 84.31 183 PHE A CA 1
ATOM 1402 C C . PHE A 1 183 ? 13.107 6.497 4.189 1.00 84.31 183 PHE A C 1
ATOM 1404 O O . PHE A 1 183 ? 14.052 6.356 3.405 1.00 84.31 183 PHE A O 1
ATOM 1411 N N . THR A 1 184 ? 13.079 7.484 5.081 1.00 84.12 184 THR A N 1
ATOM 1412 C CA . THR A 1 184 ? 14.117 8.515 5.178 1.00 84.12 184 THR A CA 1
ATOM 1413 C C . THR A 1 184 ? 15.268 8.053 6.070 1.00 84.12 184 THR A C 1
ATOM 1415 O O . THR A 1 184 ? 15.079 7.369 7.071 1.00 84.12 184 THR A O 1
ATOM 1418 N N . ARG A 1 185 ? 16.504 8.420 5.699 1.00 53.88 185 ARG A N 1
ATOM 1419 C CA . ARG A 1 185 ? 17.724 8.061 6.439 1.00 53.88 185 ARG A CA 1
ATOM 1420 C C . ARG A 1 185 ? 17.688 8.624 7.865 1.00 53.88 185 ARG A C 1
ATOM 1422 O O . ARG A 1 185 ? 17.921 9.815 8.053 1.00 53.88 185 ARG A O 1
ATOM 1429 N N . SER A 1 186 ? 17.520 7.758 8.857 1.00 52.56 186 SER A N 1
ATOM 1430 C CA . SER A 1 186 ? 18.092 7.963 10.187 1.00 52.56 186 SER A CA 1
ATOM 1431 C C . SER A 1 186 ? 19.453 7.259 10.238 1.00 52.56 186 SER A C 1
ATOM 1433 O O . SER A 1 186 ? 19.638 6.171 9.698 1.00 52.56 186 SER A O 1
ATOM 1435 N N . PHE A 1 187 ? 20.441 7.980 10.758 1.00 51.00 187 PHE A N 1
ATOM 1436 C CA . PHE A 1 187 ? 21.868 7.690 10.674 1.00 51.00 187 PHE A CA 1
ATOM 1437 C C . PHE A 1 187 ? 22.243 6.281 11.158 1.00 51.00 187 PHE A C 1
ATOM 1439 O O . PHE A 1 187 ? 21.853 5.868 12.250 1.00 51.00 187 PHE A O 1
ATOM 1446 N N . GLY A 1 188 ? 23.068 5.607 10.357 1.00 49.66 188 GLY A N 1
ATOM 1447 C CA . GLY A 1 188 ? 24.082 4.660 10.811 1.00 49.66 188 GLY A CA 1
ATOM 1448 C C . GLY A 1 188 ? 25.443 5.203 10.411 1.00 49.66 188 GLY A C 1
ATOM 1449 O O . GLY A 1 188 ? 25.541 5.671 9.251 1.00 49.66 188 GLY A O 1
#

InterPro domains:
  IPR002712 Toxin CcdB [PF01845] (87-184)
  IPR009956 Post-segregation antitoxin CcdA [PF07362] (12-80)
  IPR011067 Plasmid maintenance toxin/Cell growth inhibitor [G3DSA:2.30.30.110] (85-185)

Secondary structure (DSSP, 8-state):
----S-TTSPPPP------HHHHHHHHHHHS-HHHHHHHHHHHHHHHHHHHHHHHHHHHHHHHHHHHHHHHHH--TTTTTTT----TTEEEE--SS-TT--EEEE-S-GGGTTSSEEEEEEEEEP-TTSPPP-SSS-EEEETTEEEEE-GGG-EEEEGGG--SEEEE-GGGHHHHHHHHHHHHS----

Sequence (188 aa):
MNRYYDVSAQNKPLNLTINADLAAQARTLTGNLSAKVEALLAEYVTKERDSHSARALALQRAASEWKAFTEAHGSFADEFSTLMTDQFDVYANVGQNKNIPYVVVVQSKIFDAAPRRVVIPLVRKSTQSPTPSRVTPELTVAGHSVILQPLETTSVPLAVLNKPAGTLKDQGQLIIDALEELFTRSFG

pLDDT: mean 75.53, std 17.65, range [36.06, 97.12]

Foldseek 3Di:
DDQPDDPPDDDDDDDDDDDPVVVVVCCVVPVDNPVVVVVVVRVVVVVVVCVVVVVVVVLVVVVVVVVVVCVVPPDPCPVVVPDPPAQQWKAQQPDPDPQQGIKGFHDHSVVSVDQKTWIWTWGADDPPDDDADLLWHWDAFPNGITITDLVRTDIGGPVRRPGTRGGCPVVSVSVVSNVCVVPPDDDD

Organism: Xanthomonas oryzae pv. oryzicola (strain BLS256) (NCBI:txid383407)

Radius of gyration: 25.26 Å; chains: 1; bounding box: 66×30×65 Å